Protein AF-A0A936MQ43-F1 (afdb_monomer)

Secondary structure (DSSP, 8-state):
--------------TT-STTTTTS-SEEEEEEEEEEEETTEEEEEEEEEEEETTTEEEEEEEEEES-TTTTPPEEEEEEEEE-HHHHHHHHTT---S-HHHHHHHHT-EEEEEEEEEE-SS---S----EEEEEEEEEEESSSSSSEEEEEEEEEEEE-HHHHTT-S---TTTTT-EEEEEEEEEEEE---TTTHHHHTT-

Sequence (201 aa):
MAIGLFAPTIAHATDDDGAYGRYDGDLDLRIGAGVAVMQEGPALAAFASAMLLSSAGVYVHYTDAFDEGRRTPRSISTGLVIEPLFLARTAFNLQIGSGRLDLAIDSFAIGLGAYWTIPRLPTNPLNEPGLEFSLGFGLPILASATGPVLGVRAALRASPAAMSGAERFGLVEQGAQLSFTLAWRQLAAAHLIDARDRAVR

Nearest PDB structures (foldseek):
  2lhf-assembly1_A  TM=4.475E-01  e=2.438E-01  Pseudomonas aeruginosa
  8u2f-assembly2_B  TM=4.892E-01  e=2.669E+00  Vibrio parahaemolyticus
  3wje-assembly1_A  TM=4.028E-01  e=2.528E+00  Arabidopsis thaliana
  8a9y-assembly1_I  TM=3.058E-01  e=3.142E+00  Bacteroides thetaiotaomicron VPI-5482

Foldseek 3Di:
DDDDDPDPDPDDDDPPCPLQCLVVAQKKKKWWWDWKQWPVGIWIKIKIWIAGSLFKGKIKIWIGRPDPPDQQFIKIKMWMKGQVQLVVCVVVVVDPPQLQVSLQNSQWMWTKTWMWTHGPDDDDDPGDTWIKTKIKTWGAPDSHQFFKIWMKMWMFTQDPCNVVVVDDDDRNVRTIMIDIIIMGIDHDHPCPVVPVVVVVD

Structure (mmCIF, N/CA/C/O backbone):
data_AF-A0A936MQ43-F1
#
_entry.id   AF-A0A936MQ43-F1
#
loop_
_atom_site.group_PDB
_atom_site.id
_atom_site.type_symbol
_atom_site.label_atom_id
_atom_site.label_alt_id
_atom_site.label_comp_id
_atom_site.label_asym_id
_atom_site.label_entity_id
_atom_site.label_seq_id
_atom_site.pdbx_PDB_ins_code
_atom_site.Cartn_x
_atom_site.Cartn_y
_atom_site.Cartn_z
_atom_site.occupancy
_atom_site.B_iso_or_equiv
_atom_site.auth_seq_id
_atom_site.auth_comp_id
_atom_site.auth_asym_id
_atom_site.auth_atom_id
_atom_site.pdbx_PDB_model_num
ATOM 1 N N . MET A 1 1 ? 47.008 -1.029 5.952 1.00 38.22 1 MET A N 1
ATOM 2 C CA . MET A 1 1 ? 46.126 0.097 5.586 1.00 38.22 1 MET A CA 1
ATOM 3 C C . MET A 1 1 ? 45.832 -0.042 4.098 1.00 38.22 1 MET A C 1
ATOM 5 O O . MET A 1 1 ? 46.686 0.296 3.294 1.00 38.22 1 MET A O 1
ATOM 9 N N . ALA A 1 2 ? 44.727 -0.700 3.738 1.00 36.88 2 ALA A N 1
ATOM 10 C CA . ALA A 1 2 ? 44.381 -1.000 2.347 1.00 36.88 2 ALA A CA 1
ATOM 11 C C . ALA A 1 2 ? 43.312 -0.007 1.878 1.00 36.88 2 ALA A C 1
ATOM 13 O O . ALA A 1 2 ? 42.237 0.068 2.469 1.00 36.88 2 ALA A O 1
ATOM 14 N N . ILE A 1 3 ? 43.643 0.784 0.861 1.00 43.94 3 ILE A N 1
ATOM 15 C CA . ILE A 1 3 ? 42.738 1.737 0.218 1.00 43.94 3 ILE A CA 1
ATOM 16 C C . ILE A 1 3 ? 41.921 0.939 -0.801 1.00 43.94 3 ILE A C 1
ATOM 18 O O . ILE A 1 3 ? 42.450 0.510 -1.824 1.00 43.94 3 ILE A O 1
ATOM 22 N N . GLY A 1 4 ? 40.653 0.679 -0.484 1.00 37.19 4 GLY A N 1
ATOM 23 C CA . GLY A 1 4 ? 39.709 0.065 -1.413 1.00 37.19 4 GLY A CA 1
ATOM 24 C C . GLY A 1 4 ? 39.320 1.068 -2.494 1.00 37.19 4 GLY A C 1
ATOM 25 O O . GLY A 1 4 ? 38.664 2.066 -2.206 1.00 37.19 4 GLY A O 1
ATOM 26 N N . LEU A 1 5 ? 39.747 0.809 -3.730 1.00 41.72 5 LEU A N 1
ATOM 27 C CA . LEU A 1 5 ? 39.285 1.522 -4.916 1.00 41.72 5 LEU A CA 1
ATOM 28 C C . LEU A 1 5 ? 37.811 1.148 -5.152 1.00 41.72 5 LEU A C 1
ATOM 30 O O . LEU A 1 5 ? 37.513 0.039 -5.591 1.00 41.72 5 LEU A O 1
ATOM 34 N N . PHE A 1 6 ? 36.885 2.059 -4.860 1.00 43.81 6 PHE A N 1
ATOM 35 C CA . PHE A 1 6 ? 35.515 1.953 -5.357 1.00 43.81 6 PHE A CA 1
ATOM 36 C C . PHE A 1 6 ? 35.526 2.370 -6.827 1.00 43.81 6 PHE A C 1
ATOM 38 O O . PHE A 1 6 ? 35.500 3.557 -7.141 1.00 43.81 6 PHE A O 1
ATOM 45 N N . ALA A 1 7 ? 35.632 1.397 -7.730 1.00 43.34 7 ALA A N 1
ATOM 46 C CA . ALA A 1 7 ? 35.369 1.630 -9.141 1.00 43.34 7 ALA A CA 1
ATOM 47 C C . ALA A 1 7 ? 33.848 1.797 -9.316 1.00 43.34 7 ALA A C 1
ATOM 49 O O . ALA A 1 7 ? 33.111 0.861 -9.000 1.00 43.34 7 ALA A O 1
ATOM 50 N N . PRO A 1 8 ? 33.348 2.957 -9.776 1.00 40.81 8 PRO A N 1
ATOM 51 C CA . PRO A 1 8 ? 31.955 3.070 -10.167 1.00 40.81 8 PRO A CA 1
ATOM 52 C C . PRO A 1 8 ? 31.763 2.236 -11.435 1.00 40.81 8 PRO A C 1
ATOM 54 O O . PRO A 1 8 ? 32.287 2.567 -12.499 1.00 40.81 8 PRO A O 1
ATOM 57 N N . THR A 1 9 ? 31.043 1.124 -11.325 1.00 43.81 9 THR A N 1
ATOM 58 C CA . THR A 1 9 ? 30.576 0.393 -12.500 1.00 43.81 9 THR A CA 1
ATOM 59 C C . THR A 1 9 ? 29.555 1.283 -13.195 1.00 43.81 9 THR A C 1
ATOM 61 O O . THR A 1 9 ? 28.455 1.485 -12.687 1.00 43.81 9 THR A O 1
ATOM 64 N N . ILE A 1 10 ? 29.926 1.864 -14.332 1.00 51.28 10 ILE A N 1
ATOM 65 C CA . ILE A 1 10 ? 28.967 2.551 -15.194 1.00 51.28 10 ILE A CA 1
ATOM 66 C C . ILE A 1 10 ? 28.077 1.453 -15.775 1.00 51.28 10 ILE A C 1
ATOM 68 O O . ILE A 1 10 ? 28.546 0.610 -16.542 1.00 51.28 10 ILE A O 1
ATOM 72 N N . ALA A 1 11 ? 26.817 1.415 -15.344 1.00 43.69 11 ALA A N 1
ATOM 73 C CA . ALA A 1 11 ? 25.826 0.503 -15.887 1.00 43.69 11 ALA A CA 1
ATOM 74 C C . ALA A 1 11 ? 25.666 0.785 -17.389 1.00 43.69 11 ALA A C 1
ATOM 76 O O . ALA A 1 11 ? 25.276 1.880 -17.790 1.00 43.69 11 ALA A O 1
ATOM 77 N N . HIS A 1 12 ? 26.003 -0.200 -18.220 1.00 38.19 12 HIS A N 1
ATOM 78 C CA . HIS A 1 12 ? 25.653 -0.184 -19.633 1.00 38.19 12 HIS A CA 1
ATOM 79 C C . HIS A 1 12 ? 24.174 -0.556 -19.740 1.00 38.19 12 HIS A C 1
ATOM 81 O O . HIS A 1 12 ? 23.818 -1.720 -19.560 1.00 38.19 12 HIS A O 1
ATOM 87 N N . ALA A 1 13 ? 23.318 0.427 -20.020 1.00 42.97 13 ALA A N 1
ATOM 88 C CA . ALA A 1 13 ? 21.984 0.143 -20.524 1.00 42.97 13 ALA A CA 1
ATOM 89 C C . ALA A 1 13 ? 22.151 -0.612 -21.851 1.00 42.97 13 ALA A C 1
ATOM 91 O O . ALA A 1 13 ? 22.813 -0.131 -22.771 1.00 42.97 13 ALA A O 1
ATOM 92 N N . THR A 1 14 ? 21.611 -1.825 -21.925 1.00 45.53 14 THR A N 1
ATOM 93 C CA . THR A 1 14 ? 21.238 -2.386 -23.227 1.00 45.53 14 THR A CA 1
ATOM 94 C C . THR A 1 14 ? 20.051 -1.556 -23.716 1.00 45.53 14 THR A C 1
ATOM 96 O O . THR A 1 14 ? 19.257 -1.123 -22.883 1.00 45.53 14 THR A O 1
ATOM 99 N N . ASP A 1 15 ? 19.964 -1.274 -25.018 1.00 44.94 15 ASP A N 1
ATOM 100 C CA . ASP A 1 15 ? 19.042 -0.304 -25.651 1.00 44.94 15 ASP A CA 1
ATOM 101 C C . ASP A 1 15 ? 17.517 -0.554 -25.426 1.00 44.94 15 ASP A C 1
ATOM 103 O O . ASP A 1 15 ? 16.694 0.037 -26.118 1.00 44.94 15 ASP A O 1
ATOM 107 N N . ASP A 1 16 ? 17.123 -1.391 -24.456 1.00 48.69 16 ASP A N 1
ATOM 108 C CA . ASP A 1 16 ? 15.752 -1.846 -24.163 1.00 48.69 16 ASP A CA 1
ATOM 109 C C . ASP A 1 16 ? 15.337 -1.731 -22.668 1.00 48.69 16 ASP A C 1
ATOM 111 O O . ASP A 1 16 ? 14.203 -2.040 -22.312 1.00 48.69 16 ASP A O 1
ATOM 115 N N . ASP A 1 17 ? 16.213 -1.301 -21.744 1.00 57.44 17 ASP A N 1
ATOM 116 C CA . ASP A 1 17 ? 15.909 -1.350 -20.298 1.00 57.44 17 ASP A CA 1
ATOM 117 C C . ASP A 1 17 ? 15.429 0.002 -19.735 1.00 57.44 17 ASP A C 1
ATOM 119 O O . ASP A 1 17 ? 16.204 0.807 -19.214 1.00 57.44 17 ASP A O 1
ATOM 123 N N . GLY A 1 18 ? 14.120 0.260 -19.802 1.00 61.22 18 GLY A N 1
ATOM 124 C CA . GLY A 1 18 ? 13.452 1.396 -19.148 1.00 61.22 18 GLY A CA 1
ATOM 125 C C . GLY A 1 18 ? 13.419 1.317 -17.606 1.00 61.22 18 GLY A C 1
ATOM 126 O O . GLY A 1 18 ? 12.395 1.595 -16.989 1.00 61.22 18 GLY A O 1
ATOM 127 N N . ALA A 1 19 ? 14.521 0.914 -16.972 1.00 69.50 19 ALA A N 1
ATOM 128 C CA . ALA A 1 19 ? 14.728 0.666 -15.539 1.00 69.50 19 ALA A CA 1
ATOM 129 C C . ALA A 1 19 ? 13.861 -0.458 -14.929 1.00 69.50 19 ALA A C 1
ATOM 131 O O . ALA A 1 19 ? 13.127 -0.251 -13.961 1.00 69.50 19 ALA A O 1
ATOM 132 N N . TYR A 1 20 ? 13.998 -1.675 -15.458 1.00 85.88 20 TYR A N 1
ATOM 133 C CA . TYR A 1 20 ? 13.278 -2.895 -15.068 1.00 85.88 20 TYR A CA 1
ATOM 134 C C . TYR A 1 20 ? 11.797 -2.904 -15.481 1.00 85.88 20 TYR A C 1
ATOM 136 O O . TYR A 1 20 ? 10.960 -3.510 -14.807 1.00 85.88 20 TYR A O 1
ATOM 144 N N . GLY A 1 21 ? 11.468 -2.223 -16.584 1.00 84.88 21 GLY A N 1
ATOM 145 C CA . GLY A 1 21 ? 10.111 -2.111 -17.137 1.00 84.88 21 GLY A CA 1
ATOM 146 C C . GLY A 1 21 ? 9.229 -1.063 -16.453 1.00 84.88 21 GLY A C 1
ATOM 147 O O . GLY A 1 21 ? 8.022 -1.044 -16.663 1.00 84.88 21 GLY A O 1
ATOM 148 N N . ARG A 1 22 ? 9.787 -0.180 -15.606 1.00 84.19 22 ARG A N 1
ATOM 149 C CA . ARG A 1 22 ? 9.002 0.847 -14.885 1.00 84.19 22 ARG A CA 1
ATOM 150 C C . ARG A 1 22 ? 8.406 1.925 -15.787 1.00 84.19 22 ARG A C 1
ATOM 152 O O . ARG A 1 22 ? 7.444 2.566 -15.371 1.00 84.19 22 ARG A O 1
ATOM 159 N N . TYR A 1 23 ? 8.966 2.125 -16.976 1.00 85.69 23 TYR A N 1
ATOM 160 C CA . TYR A 1 23 ? 8.474 3.100 -17.953 1.00 85.69 23 TYR A CA 1
ATOM 161 C C . TYR A 1 23 ? 7.544 2.496 -19.010 1.00 85.69 23 TYR A C 1
ATOM 163 O O . TYR A 1 23 ? 7.115 3.211 -19.911 1.00 85.69 23 TYR A O 1
ATOM 171 N N . ASP A 1 24 ? 7.170 1.220 -18.873 1.00 87.44 24 ASP A N 1
ATOM 172 C CA . ASP A 1 24 ? 6.242 0.547 -19.793 1.00 87.44 24 ASP A CA 1
ATOM 173 C C . ASP A 1 24 ? 4.799 1.076 -19.662 1.00 87.44 24 ASP A C 1
ATOM 175 O O . ASP A 1 24 ? 3.935 0.796 -20.494 1.00 87.44 24 ASP A O 1
ATOM 179 N N . GLY A 1 25 ? 4.518 1.846 -18.607 1.00 88.12 25 GLY A N 1
ATOM 180 C CA . GLY A 1 25 ? 3.233 2.484 -18.370 1.00 88.12 25 GLY A CA 1
ATOM 181 C C . GLY A 1 25 ? 3.346 3.675 -17.426 1.00 88.12 25 GLY A C 1
ATOM 182 O O . GLY A 1 25 ? 4.288 3.798 -16.643 1.00 88.12 25 GLY A O 1
ATOM 183 N N . ASP A 1 26 ? 2.355 4.556 -17.488 1.00 91.38 26 ASP A N 1
ATOM 184 C CA . ASP A 1 26 ? 2.245 5.731 -16.627 1.00 91.38 26 ASP A CA 1
ATOM 185 C C . ASP A 1 26 ? 1.373 5.484 -15.390 1.00 91.38 26 ASP A C 1
ATOM 187 O O . ASP A 1 26 ? 1.401 6.289 -14.459 1.00 91.38 26 ASP A O 1
ATOM 191 N N . LEU A 1 27 ? 0.647 4.365 -15.334 1.00 94.75 27 LEU A N 1
ATOM 192 C CA . LEU A 1 27 ? -0.173 3.967 -14.195 1.00 94.75 27 LEU A CA 1
ATOM 193 C C . LEU A 1 27 ? 0.316 2.644 -13.590 1.00 94.75 27 LEU A C 1
ATOM 195 O O . LEU A 1 27 ? 0.282 1.600 -14.235 1.00 94.75 27 LEU A O 1
ATOM 199 N N . ASP A 1 28 ? 0.722 2.684 -12.324 1.00 95.56 28 ASP A N 1
ATOM 200 C CA . ASP A 1 28 ? 1.097 1.528 -11.504 1.00 95.56 28 ASP A CA 1
ATOM 201 C C . ASP A 1 28 ? -0.082 1.118 -10.624 1.00 95.56 28 ASP A C 1
ATOM 203 O O . ASP A 1 28 ? -0.488 1.844 -9.713 1.00 95.56 28 ASP A O 1
ATOM 207 N N . LEU A 1 29 ? -0.650 -0.045 -10.925 1.00 97.81 29 LEU A N 1
ATOM 208 C CA . LEU A 1 29 ? -1.761 -0.641 -10.203 1.00 97.81 29 LEU A CA 1
ATOM 209 C C . LEU A 1 29 ? -1.260 -1.788 -9.341 1.00 97.81 29 LEU A C 1
ATOM 211 O O . LEU A 1 29 ? -0.577 -2.694 -9.820 1.00 97.81 29 LEU A O 1
ATOM 215 N N . ARG A 1 30 ? -1.663 -1.796 -8.073 1.00 97.88 30 ARG A N 1
ATOM 216 C CA . ARG A 1 30 ? -1.361 -2.890 -7.151 1.00 97.88 30 ARG A CA 1
ATOM 217 C C . ARG A 1 30 ? -2.627 -3.359 -6.485 1.00 97.88 30 ARG A C 1
ATOM 219 O O . ARG A 1 30 ? -3.439 -2.543 -6.060 1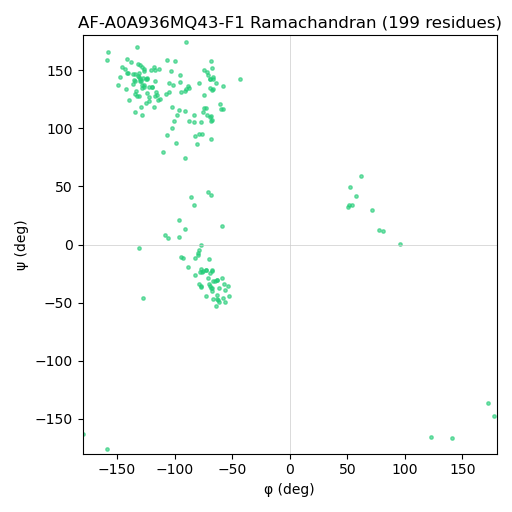.00 97.88 30 ARG A O 1
ATOM 226 N N . ILE A 1 31 ? -2.770 -4.670 -6.370 1.00 98.44 31 ILE A N 1
ATOM 227 C CA . ILE A 1 31 ? -3.856 -5.302 -5.629 1.00 98.44 31 ILE A CA 1
ATOM 228 C C . ILE A 1 31 ? -3.320 -6.533 -4.918 1.00 98.44 31 ILE A C 1
ATOM 230 O O . ILE A 1 31 ? -2.589 -7.326 -5.508 1.00 98.44 31 ILE A O 1
ATOM 234 N N . GLY A 1 32 ? -3.652 -6.694 -3.645 1.00 97.94 32 GLY A N 1
ATOM 235 C CA . GLY A 1 32 ? -3.137 -7.788 -2.841 1.00 97.94 32 GLY A CA 1
ATOM 236 C C . GLY A 1 32 ? -3.996 -8.111 -1.638 1.00 97.94 32 GLY A C 1
ATOM 237 O O . GLY A 1 32 ? -4.864 -7.339 -1.230 1.00 97.94 32 GLY A O 1
ATOM 238 N N . ALA A 1 33 ? -3.723 -9.274 -1.065 1.00 98.50 33 ALA A N 1
ATOM 239 C CA . ALA A 1 33 ? -4.367 -9.753 0.144 1.00 98.50 33 ALA A CA 1
ATOM 240 C C . ALA A 1 33 ? -3.355 -10.465 1.044 1.00 98.50 33 ALA A C 1
ATOM 242 O O . ALA A 1 33 ? -2.286 -10.889 0.600 1.00 98.50 33 ALA A O 1
ATOM 243 N N . GLY A 1 34 ? -3.684 -10.584 2.323 1.00 97.31 34 GLY A N 1
ATOM 244 C CA . GLY A 1 34 ? -2.853 -11.267 3.298 1.00 97.31 34 GLY A CA 1
ATOM 245 C C . GLY A 1 34 ? -3.369 -11.088 4.715 1.00 97.31 34 GLY A C 1
ATOM 246 O O . GLY A 1 34 ? -4.568 -11.201 4.969 1.00 97.31 34 GLY A O 1
ATOM 247 N N . VAL A 1 35 ? -2.451 -10.830 5.640 1.00 96.81 35 VAL A N 1
ATOM 248 C CA . VAL A 1 35 ? -2.733 -10.778 7.075 1.00 96.81 35 VAL A CA 1
ATOM 249 C C . VAL A 1 35 ? -2.222 -9.486 7.689 1.00 96.81 35 VAL A C 1
ATOM 251 O O . VAL A 1 35 ? -1.247 -8.899 7.225 1.00 96.81 35 VAL A O 1
ATOM 254 N N . ALA A 1 36 ? -2.864 -9.063 8.766 1.00 94.94 36 ALA A N 1
ATOM 255 C CA . ALA A 1 36 ? -2.410 -7.985 9.616 1.00 94.94 36 ALA A CA 1
ATOM 256 C C . ALA A 1 36 ? -2.350 -8.436 11.075 1.00 94.94 36 ALA A C 1
ATOM 258 O O . ALA A 1 36 ? -3.103 -9.303 11.512 1.00 94.94 36 ALA A O 1
ATOM 259 N N . VAL A 1 37 ? -1.446 -7.822 11.824 1.00 91.88 37 VAL A N 1
ATOM 260 C CA . VAL A 1 37 ? -1.329 -7.925 13.272 1.00 91.88 37 VAL A CA 1
ATOM 261 C C . VAL A 1 37 ? -1.643 -6.550 13.836 1.00 91.88 37 VAL A C 1
ATOM 263 O O . VAL A 1 37 ? -1.045 -5.551 13.431 1.00 91.88 37 VAL A O 1
ATOM 266 N N . MET A 1 38 ? -2.618 -6.512 14.734 1.00 87.50 38 MET A N 1
ATOM 267 C CA . MET A 1 38 ? -3.114 -5.309 15.395 1.00 87.50 38 MET A CA 1
ATOM 268 C C . MET A 1 38 ? -3.207 -5.581 16.899 1.00 87.50 38 MET A C 1
ATOM 270 O O . MET A 1 38 ? -3.075 -6.731 17.332 1.00 87.50 38 MET A O 1
ATOM 274 N N . GLN A 1 39 ? -3.448 -4.547 17.707 1.00 81.56 39 GLN A N 1
ATOM 275 C CA . GLN A 1 39 ? -3.607 -4.705 19.157 1.00 81.56 39 GLN A CA 1
ATOM 276 C C . GLN A 1 39 ? -4.733 -5.693 19.509 1.00 81.56 39 GLN A C 1
ATOM 278 O O . GLN A 1 39 ? -4.636 -6.448 20.475 1.00 81.56 39 GLN A O 1
ATOM 283 N N . GLU A 1 40 ? -5.786 -5.726 18.698 1.00 79.81 40 GLU A N 1
ATOM 284 C CA . GLU A 1 40 ? -6.962 -6.569 18.883 1.00 79.81 40 GLU A CA 1
ATOM 285 C C . GLU A 1 40 ? -6.748 -8.023 18.430 1.00 79.81 40 GLU A C 1
ATOM 287 O O . GLU A 1 40 ? -7.596 -8.885 18.682 1.00 79.81 40 GLU A O 1
ATOM 292 N N . GLY A 1 41 ? -5.607 -8.309 17.793 1.00 85.81 41 GLY A N 1
ATOM 293 C CA . GLY A 1 41 ? -5.206 -9.634 17.337 1.00 85.81 41 GLY A CA 1
ATOM 294 C C . GLY A 1 41 ? -4.928 -9.712 15.831 1.00 85.81 41 GLY A C 1
ATOM 295 O O . GLY A 1 41 ? -4.748 -8.690 15.161 1.00 85.81 41 GLY A O 1
ATOM 296 N N . PRO A 1 42 ? -4.845 -10.938 15.286 1.00 90.50 42 PRO A N 1
ATOM 297 C CA . PRO A 1 42 ? -4.663 -11.143 13.859 1.00 90.50 42 PRO A CA 1
ATOM 298 C C . PRO A 1 42 ? -5.930 -10.770 13.079 1.00 90.50 42 PRO A C 1
ATOM 300 O O . PRO A 1 42 ? -7.062 -11.007 13.514 1.00 90.50 42 PRO A O 1
ATOM 303 N N . ALA A 1 43 ? -5.724 -10.246 11.879 1.00 91.88 43 ALA A N 1
ATOM 304 C CA . ALA A 1 43 ? -6.767 -9.866 10.943 1.00 91.88 43 ALA A CA 1
ATOM 305 C C . ALA A 1 43 ? -6.400 -10.297 9.521 1.00 91.88 43 ALA A C 1
ATOM 307 O O . ALA A 1 43 ? -5.227 -10.461 9.185 1.00 91.88 43 ALA A O 1
ATOM 308 N N . LEU A 1 44 ? -7.406 -10.454 8.670 1.00 94.62 44 LEU A N 1
ATOM 309 C CA . LEU A 1 44 ? -7.230 -10.442 7.225 1.00 94.62 44 LEU A CA 1
ATOM 310 C C . LEU A 1 44 ? -6.922 -9.020 6.767 1.00 94.62 44 LEU A C 1
ATOM 312 O O . LEU A 1 44 ? -7.420 -8.057 7.351 1.00 94.62 44 LEU A O 1
ATOM 316 N N . ALA A 1 45 ? -6.133 -8.901 5.706 1.00 96.56 45 ALA A N 1
ATOM 317 C CA . ALA A 1 45 ? -5.807 -7.635 5.071 1.00 96.56 45 ALA A CA 1
ATOM 318 C C . ALA A 1 45 ? -6.026 -7.717 3.559 1.00 96.56 45 ALA A C 1
ATOM 320 O O . ALA A 1 45 ? -5.690 -8.718 2.928 1.00 96.56 45 ALA A O 1
ATOM 321 N N . ALA A 1 46 ? -6.551 -6.644 2.981 1.00 97.88 46 ALA A N 1
ATOM 322 C CA . ALA A 1 46 ? -6.592 -6.410 1.548 1.00 97.88 46 ALA A CA 1
ATOM 323 C C . ALA A 1 46 ? -6.040 -5.014 1.257 1.00 97.88 46 ALA A C 1
ATOM 325 O O . ALA A 1 46 ? -6.288 -4.064 2.000 1.00 97.88 46 ALA A O 1
ATOM 326 N N . PHE A 1 47 ? -5.279 -4.894 0.179 1.00 97.81 47 PHE A N 1
ATOM 327 C CA . PHE A 1 47 ? -4.611 -3.664 -0.216 1.00 97.81 47 PHE A CA 1
ATOM 328 C C . PHE A 1 47 ? -4.815 -3.415 -1.703 1.00 97.81 47 PHE A C 1
ATOM 330 O O . PHE A 1 47 ? -4.725 -4.340 -2.510 1.00 97.81 47 PHE A O 1
ATOM 337 N N . ALA A 1 48 ? -5.031 -2.156 -2.060 1.00 98.50 48 ALA A N 1
ATOM 338 C CA . ALA A 1 48 ? -4.950 -1.703 -3.433 1.00 98.50 48 ALA A CA 1
ATOM 339 C C . ALA A 1 48 ? -4.295 -0.323 -3.510 1.00 98.50 48 ALA A C 1
ATOM 341 O O . ALA A 1 48 ? -4.474 0.507 -2.618 1.00 98.50 48 ALA A O 1
ATOM 342 N N . SER A 1 49 ? -3.573 -0.053 -4.592 1.00 98.25 49 SER A N 1
ATOM 343 C CA . SER A 1 49 ? -3.068 1.285 -4.895 1.00 98.25 49 SER A CA 1
ATOM 344 C C . SER A 1 49 ? -3.052 1.560 -6.387 1.00 98.25 49 SER A C 1
ATOM 346 O O . SER A 1 49 ? -2.885 0.650 -7.197 1.00 98.25 49 SER A O 1
ATOM 348 N N . ALA A 1 50 ? -3.173 2.837 -6.725 1.00 98.19 50 ALA A N 1
ATOM 349 C CA . ALA A 1 50 ? -2.982 3.351 -8.070 1.00 98.19 50 ALA A CA 1
ATOM 350 C C . ALA A 1 50 ? -2.010 4.526 -7.989 1.00 98.19 50 ALA A C 1
ATOM 352 O O . ALA A 1 50 ? -2.301 5.509 -7.307 1.00 98.19 50 ALA A O 1
ATOM 353 N N . MET A 1 51 ? -0.854 4.413 -8.641 1.00 95.62 51 MET A N 1
ATOM 354 C CA . MET A 1 51 ? 0.226 5.394 -8.579 1.00 95.62 51 MET A CA 1
ATOM 355 C C . MET A 1 51 ? 0.605 5.877 -9.973 1.00 95.62 51 MET A C 1
ATOM 357 O O . MET A 1 51 ? 0.875 5.084 -10.869 1.00 95.62 51 MET A O 1
ATOM 361 N N . LEU A 1 52 ? 0.673 7.192 -10.143 1.00 94.12 52 LEU A N 1
ATOM 362 C CA . LEU A 1 52 ? 1.163 7.820 -11.357 1.00 94.12 52 LEU A CA 1
ATOM 363 C C . LEU A 1 52 ? 2.689 7.687 -11.415 1.00 94.12 52 LEU A C 1
ATOM 365 O O . LEU A 1 52 ? 3.389 8.017 -10.450 1.00 94.12 52 LEU A O 1
ATOM 369 N N . LEU A 1 53 ? 3.195 7.188 -12.542 1.00 90.25 53 LEU A N 1
ATOM 370 C CA . LEU A 1 53 ? 4.613 6.940 -12.810 1.00 90.25 53 LEU A CA 1
ATOM 371 C C . LEU A 1 53 ? 5.302 6.142 -11.697 1.00 90.25 53 LEU A C 1
ATOM 373 O O . LEU A 1 53 ? 6.467 6.370 -11.398 1.00 90.25 53 LEU A O 1
ATOM 377 N N . SER A 1 54 ? 4.576 5.240 -11.027 1.00 90.50 54 SER A N 1
ATOM 378 C CA . SER A 1 54 ? 5.085 4.510 -9.858 1.00 90.50 54 SER A CA 1
ATOM 379 C C . SER A 1 54 ? 5.691 5.421 -8.770 1.00 90.50 54 SER A C 1
ATOM 381 O O . SER A 1 54 ? 6.691 5.058 -8.157 1.00 90.50 54 SER A O 1
ATOM 383 N N . SER A 1 55 ? 5.151 6.630 -8.575 1.00 93.00 55 SER A N 1
ATOM 384 C CA . SER A 1 55 ? 5.754 7.644 -7.696 1.00 93.00 55 SER A CA 1
ATOM 385 C C . SER A 1 55 ? 4.796 8.214 -6.660 1.00 93.00 55 SER A C 1
ATOM 387 O O . SER A 1 55 ? 5.150 8.307 -5.491 1.00 93.00 55 SER A O 1
ATOM 389 N N . ALA A 1 56 ? 3.578 8.576 -7.053 1.00 95.94 56 ALA A N 1
ATOM 390 C CA . ALA A 1 56 ? 2.591 9.173 -6.167 1.00 95.94 56 ALA A CA 1
ATOM 391 C C . ALA A 1 56 ? 1.190 8.756 -6.593 1.00 95.94 56 ALA A C 1
ATOM 393 O O . ALA A 1 56 ? 0.906 8.638 -7.783 1.00 95.94 56 ALA A O 1
ATOM 394 N N . GLY A 1 57 ? 0.294 8.554 -5.637 1.00 97.12 57 GLY A N 1
ATOM 395 C CA . GLY A 1 57 ? -1.081 8.218 -5.954 1.00 97.12 57 GLY A CA 1
ATOM 396 C C . GLY A 1 57 ? -1.931 7.960 -4.733 1.00 97.12 57 GLY A C 1
ATOM 397 O O . GLY A 1 57 ? -1.731 8.570 -3.684 1.00 97.12 57 GLY A O 1
ATOM 398 N N . VAL A 1 58 ? -2.894 7.062 -4.891 1.00 98.38 58 VAL A N 1
ATOM 399 C CA . VAL A 1 58 ? -3.884 6.740 -3.866 1.00 98.38 58 VAL A CA 1
ATOM 400 C C . VAL A 1 58 ? -3.776 5.288 -3.439 1.00 98.38 58 VAL A C 1
ATOM 402 O O . VAL A 1 58 ? -3.370 4.424 -4.220 1.00 98.38 58 VAL A O 1
ATOM 405 N N . TYR A 1 59 ? -4.171 5.014 -2.202 1.00 98.44 59 TYR A N 1
ATOM 406 C CA . TYR A 1 59 ? -4.276 3.657 -1.686 1.00 98.44 59 TYR A CA 1
ATOM 407 C C . TYR A 1 59 ? -5.609 3.429 -0.985 1.00 98.44 59 TYR A C 1
ATOM 409 O O . TYR A 1 59 ? -6.214 4.361 -0.458 1.00 98.44 59 TYR A O 1
ATOM 417 N N . VAL A 1 60 ? -6.006 2.162 -0.938 1.00 98.25 60 VAL A N 1
ATOM 418 C CA . VAL A 1 60 ? -7.077 1.637 -0.098 1.00 98.25 60 VAL A CA 1
ATOM 419 C C . VAL A 1 60 ? -6.526 0.439 0.666 1.00 98.25 60 VAL A C 1
ATOM 421 O O . VAL A 1 60 ? -5.847 -0.419 0.101 1.00 98.25 60 VAL A O 1
ATOM 424 N N . HIS A 1 61 ? -6.814 0.372 1.958 1.00 97.62 61 HIS A N 1
ATOM 425 C CA . HIS A 1 61 ? -6.431 -0.739 2.816 1.00 97.62 61 HIS A CA 1
ATOM 426 C C . HIS A 1 61 ? -7.631 -1.174 3.648 1.00 97.62 61 HIS A C 1
ATOM 428 O O . HIS A 1 61 ? -8.261 -0.352 4.302 1.00 97.62 61 HIS A O 1
ATOM 434 N N . TYR A 1 62 ? -7.956 -2.457 3.630 1.00 96.06 62 TYR A N 1
ATOM 435 C CA . TYR A 1 62 ? -9.075 -3.025 4.371 1.00 96.06 62 TYR A CA 1
ATOM 436 C C . TYR A 1 62 ? -8.569 -4.108 5.310 1.00 96.06 62 TYR A C 1
ATOM 438 O O . TYR A 1 62 ? -7.786 -4.956 4.884 1.00 96.06 62 TYR A O 1
ATOM 446 N N . THR A 1 63 ? -9.046 -4.118 6.555 1.00 94.12 63 THR A N 1
ATOM 447 C CA . THR A 1 63 ? -8.774 -5.208 7.494 1.00 94.12 63 THR A CA 1
ATOM 448 C C . THR A 1 63 ? -10.011 -5.736 8.190 1.00 94.12 63 THR A C 1
ATOM 450 O O . THR A 1 63 ? -10.908 -4.979 8.566 1.00 94.12 63 THR A O 1
ATOM 453 N N . ASP A 1 64 ? -10.019 -7.049 8.412 1.00 91.75 64 ASP A N 1
ATOM 454 C CA . ASP A 1 64 ? -11.097 -7.758 9.096 1.00 91.75 64 ASP A CA 1
ATOM 455 C C . ASP A 1 64 ? -10.530 -8.733 10.130 1.00 91.75 64 ASP A C 1
ATOM 457 O O . ASP A 1 64 ? -9.834 -9.685 9.780 1.00 91.75 64 ASP A O 1
ATOM 461 N N . ALA A 1 65 ? -10.790 -8.483 11.411 1.00 85.88 65 ALA A N 1
ATOM 462 C CA . ALA A 1 65 ? -10.301 -9.327 12.496 1.00 85.88 65 ALA A CA 1
ATOM 463 C C . ALA A 1 65 ? -10.947 -10.725 12.469 1.00 85.88 65 ALA A C 1
ATOM 465 O O . ALA A 1 65 ? -12.140 -10.867 12.203 1.00 85.88 65 ALA A O 1
ATOM 466 N N . PHE A 1 66 ? -10.176 -11.769 12.784 1.00 77.69 66 PHE A N 1
ATOM 467 C CA . PHE A 1 66 ? -10.680 -13.152 12.766 1.00 77.69 66 PHE A CA 1
ATOM 468 C C . PHE A 1 66 ? -11.629 -13.490 13.926 1.00 77.69 66 PHE A C 1
ATOM 470 O O . PHE A 1 66 ? -12.394 -14.445 13.836 1.00 77.69 66 PHE A O 1
ATOM 477 N N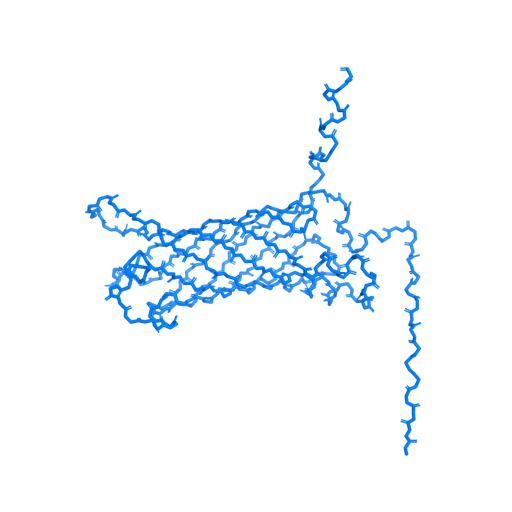 . ASP A 1 67 ? -11.566 -12.742 15.026 1.00 70.94 67 ASP A N 1
ATOM 478 C CA . ASP A 1 67 ? -12.278 -13.075 16.258 1.00 70.94 67 ASP A CA 1
ATOM 479 C C . ASP A 1 67 ? -13.736 -12.582 16.212 1.00 70.94 67 ASP A C 1
ATOM 481 O O . ASP A 1 67 ? -13.997 -11.381 16.215 1.00 70.94 67 ASP A O 1
ATOM 485 N N . GLU A 1 68 ? -14.691 -13.515 16.154 1.00 59.78 68 GLU A N 1
ATOM 486 C CA . GLU A 1 68 ? -16.131 -13.229 16.244 1.00 59.78 68 GLU A CA 1
ATOM 487 C C . GLU A 1 68 ? -16.593 -12.923 17.680 1.00 59.78 68 GLU A C 1
ATOM 489 O O . GLU A 1 68 ? -17.620 -12.268 17.870 1.00 59.78 68 GLU A O 1
ATOM 494 N N . GLY A 1 69 ? -15.851 -13.391 18.692 1.00 56.81 69 GLY A N 1
ATOM 495 C CA . GLY A 1 69 ? -16.189 -13.236 20.108 1.00 56.81 69 GLY A CA 1
ATOM 496 C C . GLY A 1 69 ? -15.776 -11.882 20.681 1.00 56.81 69 GLY A C 1
ATOM 497 O O . GLY A 1 69 ? -16.409 -11.371 21.610 1.00 56.81 69 GLY A O 1
ATOM 498 N N . ARG A 1 70 ? -14.749 -11.255 20.103 1.00 54.38 70 ARG A N 1
ATOM 499 C CA . ARG A 1 70 ? -14.426 -9.848 20.346 1.00 54.38 70 ARG A CA 1
ATOM 500 C C . ARG A 1 70 ? -15.205 -8.993 19.355 1.00 54.38 70 ARG A C 1
ATOM 502 O O . ARG A 1 70 ? -15.267 -9.285 18.168 1.00 54.38 70 ARG A O 1
ATOM 509 N N . ARG A 1 71 ? -15.794 -7.890 19.825 1.00 58.97 71 ARG A N 1
ATOM 510 C CA . ARG A 1 71 ? -16.425 -6.865 18.968 1.00 58.97 71 ARG A CA 1
ATOM 511 C C . ARG A 1 71 ? -15.366 -6.074 18.190 1.00 58.97 71 ARG A C 1
ATOM 513 O O . ARG A 1 71 ? -15.411 -4.849 18.170 1.00 58.97 71 ARG A O 1
ATOM 520 N N . THR A 1 72 ? -14.383 -6.754 17.612 1.00 61.03 72 THR A N 1
ATOM 521 C CA . THR A 1 72 ? -13.279 -6.118 16.918 1.00 61.03 72 THR A CA 1
ATOM 522 C C . THR A 1 72 ? -13.800 -5.606 15.578 1.00 61.03 72 THR A C 1
ATOM 524 O O . THR A 1 72 ? -14.311 -6.387 14.766 1.00 61.03 72 THR A O 1
ATOM 527 N N . PRO A 1 73 ? -13.760 -4.290 15.355 1.00 70.56 73 PRO A N 1
ATOM 528 C CA . PRO A 1 73 ? -14.360 -3.698 14.179 1.00 70.56 73 PRO A CA 1
ATOM 529 C C . PRO A 1 73 ? -13.516 -3.963 12.930 1.00 70.56 73 PRO A C 1
ATOM 531 O O . PRO A 1 73 ? -12.292 -4.079 12.979 1.00 70.56 73 PRO A O 1
ATOM 534 N N . ARG A 1 74 ? -14.196 -4.031 11.787 1.00 87.50 74 ARG A N 1
ATOM 535 C CA . ARG A 1 74 ? -13.544 -3.968 10.476 1.00 87.50 74 ARG A CA 1
ATOM 536 C C . ARG A 1 74 ? -12.973 -2.571 10.300 1.00 87.50 74 ARG A C 1
ATOM 538 O O . ARG A 1 74 ? -13.532 -1.616 10.832 1.00 87.50 74 ARG A O 1
ATOM 545 N N . SER A 1 75 ? -11.908 -2.419 9.527 1.00 90.25 75 SER A N 1
ATOM 546 C CA . SER A 1 75 ? -11.414 -1.085 9.199 1.00 90.25 75 SER A CA 1
ATOM 547 C C . SER A 1 75 ? -11.161 -0.930 7.716 1.00 90.25 75 SER A C 1
ATOM 549 O O . SER A 1 75 ? -10.742 -1.873 7.049 1.00 90.25 75 SER A O 1
ATOM 551 N N . ILE A 1 76 ? -11.425 0.268 7.213 1.00 94.12 76 ILE A N 1
ATOM 552 C CA . ILE A 1 76 ? -11.026 0.682 5.877 1.00 94.12 76 ILE A CA 1
ATOM 553 C C . ILE A 1 76 ? -10.248 1.982 5.994 1.00 94.12 76 ILE A C 1
ATOM 555 O O . ILE A 1 76 ? -10.652 2.882 6.724 1.00 94.12 76 ILE A O 1
ATOM 559 N N . SER A 1 77 ? -9.146 2.071 5.272 1.00 95.56 77 SER A N 1
ATOM 560 C CA . SER A 1 77 ? -8.325 3.264 5.165 1.00 95.56 77 SER A CA 1
ATOM 561 C C . SER A 1 77 ? -8.188 3.644 3.704 1.00 95.56 77 SER A C 1
ATOM 563 O O . SER A 1 77 ? -8.054 2.773 2.844 1.00 95.56 77 SER A O 1
ATOM 565 N N . THR A 1 78 ? -8.202 4.940 3.424 1.00 97.50 78 THR A N 1
ATOM 566 C CA . THR A 1 78 ? -7.881 5.474 2.101 1.00 97.50 78 THR A CA 1
ATOM 567 C C . THR A 1 78 ? -7.085 6.756 2.238 1.00 97.50 78 THR A C 1
ATOM 569 O O . THR A 1 78 ? -7.282 7.534 3.173 1.00 97.50 78 THR A O 1
ATOM 572 N N . GLY A 1 79 ? -6.185 7.004 1.297 1.00 97.81 79 GLY A N 1
ATOM 573 C CA . GLY A 1 79 ? -5.352 8.193 1.351 1.00 97.81 79 GLY A CA 1
ATOM 574 C C . GLY A 1 79 ? -4.393 8.316 0.189 1.00 97.81 79 GLY A C 1
ATOM 575 O O . GLY A 1 79 ? -4.546 7.661 -0.841 1.00 97.81 79 GLY A O 1
ATOM 576 N N . LEU A 1 80 ? -3.396 9.168 0.392 1.00 98.38 80 LEU A N 1
ATOM 577 C CA . LEU A 1 80 ? -2.305 9.402 -0.535 1.00 98.38 80 LEU A CA 1
ATOM 578 C C . LEU A 1 80 ? -1.107 8.535 -0.165 1.00 98.38 80 LEU A C 1
ATOM 580 O O . LEU A 1 80 ? -0.841 8.298 1.014 1.00 98.38 80 LEU A O 1
ATOM 584 N N . VAL A 1 81 ? -0.372 8.093 -1.176 1.00 97.88 81 VAL A N 1
ATOM 585 C CA . VAL A 1 81 ? 0.879 7.352 -1.029 1.00 97.88 81 VAL A CA 1
ATOM 586 C C . VAL A 1 81 ? 1.921 7.900 -1.991 1.00 97.88 81 VAL A C 1
ATOM 588 O O . VAL A 1 81 ? 1.594 8.252 -3.124 1.00 97.88 81 VAL A O 1
ATOM 591 N N . ILE A 1 82 ? 3.169 7.970 -1.539 1.00 97.50 82 ILE A N 1
ATOM 592 C CA . ILE A 1 82 ? 4.321 8.341 -2.360 1.00 97.50 82 ILE A CA 1
ATOM 593 C C . ILE A 1 82 ? 5.466 7.342 -2.182 1.00 97.50 82 ILE A C 1
ATOM 595 O O . ILE A 1 82 ? 5.660 6.817 -1.090 1.00 97.50 82 ILE A O 1
ATOM 599 N N . GLU A 1 83 ? 6.247 7.131 -3.239 1.00 96.38 83 GLU A N 1
ATOM 600 C CA . GLU A 1 83 ? 7.485 6.345 -3.279 1.00 96.38 83 GLU A CA 1
ATOM 601 C C . GLU A 1 83 ? 8.689 7.281 -3.471 1.00 96.38 83 GLU A C 1
ATOM 603 O O . GLU A 1 83 ? 9.187 7.465 -4.587 1.00 96.38 83 GLU A O 1
ATOM 608 N N . PRO A 1 84 ? 9.163 7.944 -2.399 1.00 93.50 84 PRO A N 1
ATOM 609 C CA . PRO A 1 84 ? 10.180 8.984 -2.523 1.00 93.50 84 PRO A CA 1
ATOM 610 C C . PRO A 1 84 ? 11.536 8.438 -2.979 1.00 93.50 84 PRO A C 1
ATOM 612 O O . PRO A 1 84 ? 12.277 9.146 -3.663 1.00 93.50 84 PRO A O 1
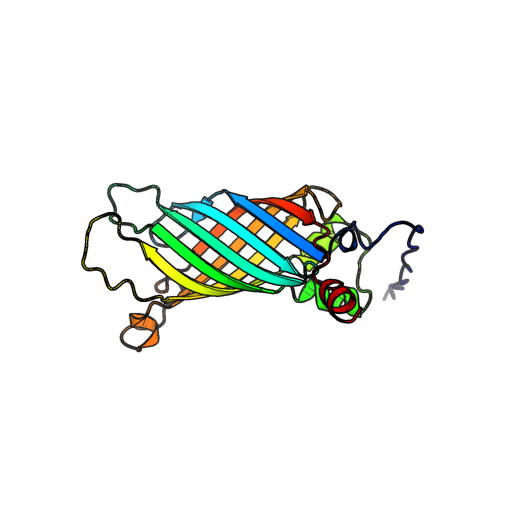ATOM 615 N N . LEU A 1 85 ? 11.875 7.192 -2.622 1.00 92.94 85 LEU A N 1
ATOM 616 C CA . LEU A 1 85 ? 13.166 6.610 -2.990 1.00 92.94 85 LEU A CA 1
ATOM 617 C C . LEU A 1 85 ? 13.263 6.356 -4.490 1.00 92.94 85 LEU A C 1
ATOM 619 O O . LEU A 1 85 ? 14.310 6.645 -5.062 1.00 92.94 85 LEU A O 1
ATOM 623 N N . PHE A 1 86 ? 12.174 5.930 -5.132 1.00 90.31 86 PHE A N 1
ATOM 624 C CA . PHE A 1 86 ? 12.121 5.829 -6.586 1.00 90.31 86 PHE A CA 1
ATOM 625 C C . PHE A 1 86 ? 12.441 7.166 -7.266 1.00 90.31 86 PHE A C 1
ATOM 627 O O . PHE A 1 86 ? 13.294 7.223 -8.152 1.00 90.31 86 PHE A O 1
ATOM 634 N N . LEU A 1 87 ? 11.782 8.246 -6.830 1.00 85.12 87 LEU A N 1
ATOM 635 C CA . LEU A 1 87 ? 11.962 9.580 -7.407 1.00 85.12 87 LEU A CA 1
ATOM 636 C C . LEU A 1 87 ? 13.403 10.067 -7.256 1.00 85.12 87 LEU A C 1
ATOM 638 O O . LEU A 1 87 ? 14.024 10.489 -8.230 1.00 85.12 87 LEU A O 1
ATOM 642 N N . ALA A 1 88 ? 13.948 9.974 -6.042 1.00 89.25 88 ALA A N 1
ATOM 643 C CA . ALA A 1 88 ? 15.312 10.402 -5.766 1.00 89.25 88 ALA A CA 1
ATOM 644 C C . ALA A 1 88 ? 16.333 9.564 -6.552 1.00 89.25 88 ALA A C 1
ATOM 646 O O . ALA A 1 88 ? 17.225 10.111 -7.197 1.00 89.25 88 ALA A O 1
ATOM 647 N N . ARG A 1 89 ? 16.198 8.235 -6.541 1.00 91.12 89 ARG A N 1
ATOM 648 C CA . ARG A 1 89 ? 17.164 7.338 -7.189 1.00 91.12 89 ARG A CA 1
ATOM 649 C C . ARG A 1 89 ? 17.120 7.440 -8.706 1.00 91.12 89 ARG A C 1
ATOM 651 O O . ARG A 1 89 ? 18.177 7.412 -9.328 1.00 91.12 89 ARG A O 1
ATOM 658 N N . THR A 1 90 ? 15.941 7.650 -9.281 1.00 85.44 90 THR A N 1
ATOM 659 C CA . THR A 1 90 ? 15.784 7.920 -10.714 1.00 85.44 90 THR A CA 1
ATOM 660 C C . THR A 1 90 ? 16.400 9.260 -11.108 1.00 85.44 90 THR A C 1
ATOM 662 O O . THR A 1 90 ? 17.171 9.312 -12.060 1.00 85.44 90 THR A O 1
ATOM 665 N N . ALA A 1 91 ? 16.124 10.333 -10.358 1.00 87.19 91 ALA A N 1
ATOM 666 C CA . ALA A 1 91 ? 16.631 11.671 -10.675 1.00 87.19 91 ALA A CA 1
ATOM 667 C C . ALA A 1 91 ? 18.166 11.774 -10.620 1.00 87.19 91 ALA A C 1
ATOM 669 O O . ALA A 1 91 ? 18.755 12.566 -11.352 1.00 87.19 91 ALA A O 1
ATOM 670 N N . PHE A 1 92 ? 18.812 10.975 -9.765 1.00 87.81 92 PHE A N 1
ATOM 671 C CA . PHE A 1 92 ? 20.263 10.995 -9.559 1.00 87.81 92 PHE A CA 1
ATOM 672 C C . PHE A 1 92 ? 21.001 9.772 -10.128 1.00 87.81 92 PHE A C 1
ATOM 674 O O . PHE A 1 92 ? 22.197 9.635 -9.880 1.00 87.81 92 PHE A O 1
ATOM 681 N N . ASN A 1 93 ? 20.322 8.900 -10.884 1.00 85.81 93 ASN A N 1
ATOM 682 C CA . ASN A 1 93 ? 20.897 7.684 -11.478 1.00 85.81 93 ASN A CA 1
ATOM 683 C C . ASN A 1 93 ? 21.631 6.790 -10.448 1.00 85.81 93 ASN A C 1
ATOM 685 O O . ASN A 1 93 ? 22.795 6.431 -10.617 1.00 85.81 93 ASN A O 1
ATOM 689 N N . LEU A 1 94 ? 20.965 6.499 -9.322 1.00 88.19 94 LEU A N 1
ATOM 690 C CA . LEU A 1 94 ? 21.535 5.778 -8.171 1.00 88.19 94 LEU A CA 1
ATOM 691 C C . LEU A 1 94 ? 21.221 4.270 -8.171 1.00 88.19 94 LEU A C 1
ATOM 693 O O . LEU A 1 94 ? 21.235 3.630 -7.110 1.00 88.19 94 LEU A O 1
ATOM 697 N N . GLN A 1 95 ? 20.884 3.701 -9.327 1.00 86.88 95 GLN A N 1
ATOM 698 C CA . GLN A 1 95 ? 20.623 2.272 -9.478 1.00 86.88 95 GLN A CA 1
ATOM 699 C C . GLN A 1 95 ? 21.894 1.458 -9.198 1.00 86.88 95 GLN A C 1
ATOM 701 O O . GLN A 1 95 ? 22.999 1.833 -9.585 1.00 86.88 95 GLN A O 1
ATOM 706 N N . ILE A 1 96 ? 21.733 0.334 -8.501 1.00 87.75 96 ILE A N 1
ATOM 707 C CA . ILE A 1 96 ? 22.832 -0.563 -8.120 1.00 87.75 96 ILE A CA 1
ATOM 708 C C . ILE A 1 96 ? 23.082 -1.592 -9.240 1.00 87.75 96 ILE A C 1
ATOM 710 O O . ILE A 1 96 ? 24.157 -2.186 -9.309 1.00 87.75 96 ILE A O 1
ATOM 714 N N . GLY A 1 97 ? 22.100 -1.800 -10.127 1.00 83.88 97 GLY A N 1
ATOM 715 C CA . GLY A 1 97 ? 22.158 -2.731 -11.260 1.00 83.88 97 GLY A CA 1
ATOM 716 C C . GLY A 1 97 ? 21.538 -4.102 -10.967 1.00 83.88 97 GLY A C 1
ATOM 717 O O . GLY A 1 97 ? 21.519 -4.976 -11.829 1.00 83.88 97 GLY A O 1
ATOM 718 N N . SER A 1 98 ? 21.021 -4.311 -9.753 1.00 89.44 98 SER A N 1
ATOM 719 C CA . SER A 1 98 ? 20.254 -5.506 -9.397 1.00 89.44 98 SER A CA 1
ATOM 720 C C . SER A 1 98 ? 18.769 -5.177 -9.418 1.00 89.44 98 SER A C 1
ATOM 722 O O . SER A 1 98 ? 18.270 -4.551 -8.484 1.00 89.44 98 SER A O 1
ATOM 724 N N . GLY A 1 99 ? 18.047 -5.655 -10.437 1.00 89.94 99 GLY A N 1
ATOM 725 C CA . GLY A 1 99 ? 16.627 -5.335 -10.626 1.00 89.94 99 GLY A CA 1
ATOM 726 C C . GLY A 1 99 ? 15.755 -5.598 -9.408 1.00 89.94 99 GLY A C 1
ATOM 727 O O . GLY A 1 99 ? 14.990 -4.733 -8.999 1.00 89.94 99 GLY A O 1
ATOM 728 N N . ARG A 1 100 ? 15.924 -6.744 -8.738 1.00 91.75 100 ARG A N 1
ATOM 729 C CA . ARG A 1 100 ? 15.161 -7.039 -7.514 1.00 91.75 100 ARG A CA 1
ATOM 730 C C . ARG A 1 100 ? 15.467 -6.067 -6.378 1.00 91.75 100 ARG A C 1
ATOM 732 O O . ARG A 1 100 ? 14.551 -5.652 -5.677 1.00 91.75 100 ARG A O 1
ATOM 739 N N . LEU A 1 101 ? 16.743 -5.741 -6.172 1.00 92.25 101 LEU A N 1
ATOM 740 C CA . LEU A 1 101 ? 17.163 -4.888 -5.062 1.00 92.25 101 LEU A CA 1
ATOM 741 C C . LEU A 1 101 ? 16.767 -3.433 -5.309 1.00 92.25 101 LEU A C 1
ATOM 743 O O . LEU A 1 101 ? 16.237 -2.791 -4.409 1.00 92.25 101 LEU A O 1
ATOM 747 N N . ASP A 1 102 ? 16.991 -2.939 -6.522 1.00 93.69 102 ASP A N 1
ATOM 748 C CA . ASP A 1 102 ? 16.627 -1.582 -6.907 1.00 93.69 102 ASP A CA 1
ATOM 749 C C . ASP A 1 102 ? 15.110 -1.391 -6.815 1.00 93.69 102 ASP A C 1
ATOM 751 O O . ASP A 1 102 ? 14.660 -0.468 -6.143 1.00 93.69 102 ASP A O 1
ATOM 755 N N . LEU A 1 103 ? 14.317 -2.319 -7.366 1.00 94.25 103 LEU A N 1
ATOM 756 C CA . LEU A 1 103 ? 12.857 -2.281 -7.251 1.00 94.25 103 LEU A CA 1
ATOM 757 C C . LEU A 1 103 ? 12.377 -2.380 -5.796 1.00 94.25 103 LEU A C 1
ATOM 759 O O . LEU A 1 103 ? 11.411 -1.710 -5.435 1.00 94.25 103 LEU A O 1
ATOM 763 N N . ALA A 1 104 ? 13.038 -3.187 -4.958 1.00 95.38 104 ALA A N 1
ATOM 764 C CA . ALA A 1 104 ? 12.711 -3.272 -3.539 1.00 95.38 104 ALA A CA 1
ATOM 765 C C . ALA A 1 104 ? 12.966 -1.936 -2.829 1.00 95.38 104 ALA A C 1
ATOM 767 O O . ALA A 1 104 ? 12.059 -1.400 -2.202 1.00 95.38 104 ALA A O 1
ATOM 768 N N . ILE A 1 105 ? 14.165 -1.362 -2.964 1.00 94.94 105 ILE A N 1
ATOM 769 C CA . ILE A 1 105 ? 14.518 -0.071 -2.351 1.00 94.94 105 ILE A CA 1
ATOM 770 C C . ILE A 1 105 ? 13.555 1.020 -2.820 1.00 94.94 105 ILE A C 1
ATOM 772 O O . ILE A 1 105 ? 13.031 1.784 -2.010 1.00 94.94 105 ILE A O 1
ATOM 776 N N . ASP A 1 106 ? 13.288 1.068 -4.119 1.00 94.38 106 ASP A N 1
ATOM 777 C CA . ASP A 1 106 ? 12.442 2.092 -4.710 1.00 94.38 106 ASP A CA 1
ATOM 778 C C . ASP A 1 106 ? 10.971 1.988 -4.276 1.00 94.38 106 ASP A C 1
ATOM 780 O O . ASP A 1 106 ? 10.258 2.985 -4.330 1.00 94.38 106 ASP A O 1
ATOM 784 N N . SER A 1 107 ? 10.519 0.809 -3.836 1.00 95.75 107 SER A N 1
ATOM 785 C CA . SER A 1 107 ? 9.146 0.573 -3.365 1.00 95.75 107 SER A CA 1
ATOM 786 C C . SER A 1 107 ? 8.861 1.107 -1.956 1.00 95.75 107 SER A C 1
ATOM 788 O O . SER A 1 107 ? 7.753 0.933 -1.442 1.00 95.75 107 SER A O 1
ATOM 790 N N . PHE A 1 108 ? 9.859 1.708 -1.297 1.00 97.62 108 PHE A N 1
ATOM 791 C CA . PHE A 1 108 ? 9.655 2.343 -0.003 1.00 97.62 108 PHE A CA 1
ATOM 792 C C . PHE A 1 108 ? 8.589 3.426 -0.129 1.00 97.62 108 PHE A C 1
ATOM 794 O O . PHE A 1 108 ? 8.782 4.419 -0.832 1.00 97.62 108 PHE A O 1
ATOM 801 N N . ALA A 1 109 ? 7.486 3.232 0.582 1.00 97.81 109 ALA A N 1
ATOM 802 C CA . ALA A 1 109 ? 6.294 4.040 0.465 1.00 97.81 109 ALA A CA 1
ATOM 803 C C . ALA A 1 109 ? 5.990 4.770 1.774 1.00 97.81 109 ALA A C 1
ATOM 805 O O . ALA A 1 109 ? 6.100 4.204 2.862 1.00 97.81 109 ALA A O 1
ATOM 806 N N . ILE A 1 110 ? 5.545 6.016 1.659 1.00 98.25 110 ILE A N 1
ATOM 807 C CA . ILE A 1 110 ? 4.986 6.799 2.761 1.00 98.25 110 ILE A CA 1
ATOM 808 C C . ILE A 1 110 ? 3.535 7.096 2.410 1.00 98.25 110 ILE A C 1
ATOM 810 O O . ILE A 1 110 ? 3.256 7.601 1.323 1.00 98.25 110 ILE A O 1
ATOM 814 N N . GLY A 1 111 ? 2.616 6.789 3.319 1.00 97.88 111 GLY A N 1
ATOM 815 C CA . GLY A 1 111 ? 1.192 7.028 3.133 1.00 97.88 111 GLY A CA 1
ATOM 816 C C . GLY A 1 111 ? 0.592 7.879 4.241 1.00 97.88 111 GLY A C 1
ATOM 817 O O . GLY A 1 111 ? 0.936 7.718 5.411 1.00 97.88 111 GLY A O 1
ATOM 818 N N . LEU A 1 112 ? -0.347 8.743 3.868 1.00 98.19 112 LEU A N 1
ATOM 819 C CA . LEU A 1 112 ? -1.167 9.530 4.783 1.00 98.19 112 LEU A CA 1
ATOM 820 C C . LEU A 1 112 ? -2.620 9.455 4.316 1.00 98.19 112 LEU A C 1
ATOM 822 O O . LEU A 1 112 ? -2.907 9.673 3.140 1.00 98.19 112 LEU A O 1
ATOM 826 N N . GLY A 1 113 ? -3.539 9.131 5.214 1.00 96.56 113 GLY A N 1
ATOM 827 C CA . GLY A 1 113 ? -4.938 8.941 4.859 1.00 96.56 113 GLY A CA 1
ATOM 828 C C . GLY A 1 113 ? -5.889 9.088 6.027 1.00 96.56 113 GLY A C 1
ATOM 829 O O . GLY A 1 113 ? -5.491 9.410 7.142 1.00 96.56 113 GLY A O 1
ATOM 830 N N . ALA A 1 114 ? -7.155 8.835 5.741 1.00 95.06 114 ALA A N 1
ATOM 831 C CA . ALA A 1 114 ? -8.190 8.676 6.743 1.00 95.06 114 ALA A CA 1
ATOM 832 C C . ALA A 1 114 ? -8.509 7.188 6.915 1.00 95.06 114 ALA A C 1
ATOM 834 O O . ALA A 1 114 ? -8.406 6.415 5.956 1.00 95.06 114 ALA A O 1
ATOM 835 N N . TYR A 1 115 ? -8.912 6.793 8.120 1.00 93.25 115 TYR A N 1
ATOM 836 C CA . TYR A 1 115 ? -9.428 5.455 8.389 1.00 93.25 115 TYR A CA 1
ATOM 837 C C . TYR A 1 115 ? -10.790 5.510 9.076 1.00 93.25 115 TYR A C 1
ATOM 839 O O . TYR A 1 115 ? -11.086 6.425 9.843 1.00 93.25 115 TYR A O 1
ATOM 847 N N . TRP A 1 116 ? -11.607 4.495 8.815 1.00 90.69 116 TRP A N 1
ATOM 848 C CA . TRP A 1 116 ? -12.925 4.306 9.403 1.00 90.69 116 TRP A CA 1
ATOM 849 C C . TRP A 1 116 ? -13.030 2.919 10.011 1.00 90.69 116 TRP A C 1
ATOM 851 O O . TRP A 1 116 ? -12.547 1.931 9.454 1.00 90.69 116 TRP A O 1
ATOM 861 N N . THR A 1 117 ? -13.732 2.856 11.133 1.00 87.12 117 THR A N 1
ATOM 862 C CA . THR A 1 117 ? -13.908 1.654 11.942 1.00 87.12 117 THR A CA 1
ATOM 863 C C . THR A 1 117 ? -15.324 1.124 11.765 1.00 87.12 117 THR A C 1
ATOM 865 O O . THR A 1 117 ? -16.236 1.582 12.430 1.00 87.12 117 THR A O 1
ATOM 868 N N . ILE A 1 118 ? -15.565 0.182 10.861 1.00 83.19 118 ILE A N 1
ATOM 869 C CA . ILE A 1 118 ? -16.907 -0.327 10.551 1.00 83.19 118 ILE A CA 1
ATOM 870 C C . ILE A 1 118 ? -17.379 -1.269 11.681 1.00 83.19 118 ILE A C 1
ATOM 872 O O . ILE A 1 118 ? -16.806 -2.356 11.851 1.00 83.19 118 ILE A O 1
ATOM 876 N N . PRO A 1 119 ? -18.425 -0.902 12.450 1.00 72.62 119 PRO A N 1
ATOM 877 C CA . PRO A 1 119 ? -18.962 -1.756 13.502 1.00 72.62 119 PRO A CA 1
ATOM 878 C C . PRO A 1 119 ? -19.595 -3.019 12.903 1.00 72.62 119 PRO A C 1
ATOM 880 O O . PRO A 1 119 ? -20.232 -2.966 11.853 1.00 72.62 119 PRO A O 1
ATOM 883 N N . ARG A 1 120 ? -19.469 -4.164 13.587 1.00 68.56 120 ARG A N 1
ATOM 884 C CA . ARG A 1 120 ? -20.147 -5.413 13.175 1.00 68.56 120 ARG A CA 1
ATOM 885 C C . ARG A 1 120 ? -21.641 -5.441 13.523 1.00 68.56 120 ARG A C 1
ATOM 887 O O . ARG A 1 120 ? -22.387 -6.211 12.931 1.00 68.56 120 ARG A O 1
ATOM 894 N N . LEU A 1 121 ? -22.072 -4.619 14.480 1.00 64.12 121 LEU A N 1
ATOM 895 C CA . LEU A 1 121 ? -23.461 -4.503 14.930 1.00 64.12 121 LEU A CA 1
ATOM 896 C C . LEU A 1 121 ? -24.008 -3.113 14.573 1.00 64.12 121 LEU A C 1
ATOM 898 O O . LEU A 1 121 ? -23.230 -2.160 14.548 1.00 64.12 121 LEU A O 1
ATOM 902 N N . PRO A 1 122 ? -25.322 -2.966 14.334 1.00 57.72 122 PRO A N 1
ATOM 903 C CA . PRO A 1 122 ? -25.936 -1.671 14.069 1.00 57.72 122 PRO A CA 1
ATOM 904 C C . PRO A 1 122 ? -25.898 -0.798 15.334 1.00 57.72 122 PRO A C 1
ATOM 906 O O . PRO A 1 122 ? -26.794 -0.840 16.172 1.00 57.72 122 PRO A O 1
ATOM 909 N N . THR A 1 123 ? -24.829 -0.021 15.488 1.00 62.44 123 THR A N 1
ATOM 910 C CA . THR A 1 123 ? -24.705 1.068 16.465 1.00 62.44 123 THR A CA 1
ATOM 911 C C . THR A 1 123 ? -24.788 2.423 15.758 1.00 62.44 123 THR A C 1
ATOM 913 O O . THR A 1 123 ? -24.590 2.507 14.548 1.00 62.44 123 THR A O 1
ATOM 916 N N . ASN A 1 124 ? -25.128 3.468 16.521 1.00 55.00 124 ASN A N 1
ATOM 917 C CA . ASN A 1 124 ? -25.379 4.846 16.069 1.00 55.00 124 ASN A CA 1
ATOM 918 C C . ASN A 1 124 ? -24.333 5.350 15.030 1.00 55.00 124 ASN A C 1
ATOM 920 O O . ASN A 1 124 ? -23.151 5.036 15.173 1.00 55.00 124 ASN A O 1
ATOM 924 N N . PRO A 1 125 ? -24.723 6.135 14.004 1.00 53.78 125 PRO A N 1
ATOM 925 C CA . PRO A 1 125 ? -24.071 6.156 12.689 1.00 53.78 125 PRO A CA 1
ATOM 926 C C . PRO A 1 125 ? -22.935 7.181 12.518 1.00 53.78 125 PRO A C 1
ATOM 928 O O . PRO A 1 125 ? -22.520 7.445 11.391 1.00 53.78 125 PRO A O 1
ATOM 931 N N . LEU A 1 126 ? -22.419 7.779 13.592 1.00 56.31 126 LEU A N 1
ATOM 932 C CA . LEU A 1 126 ? -21.351 8.780 13.484 1.00 56.31 126 LEU A CA 1
ATOM 933 C C . LEU A 1 126 ? -19.984 8.105 13.571 1.00 56.31 126 LEU A C 1
ATOM 935 O O . LEU A 1 126 ? -19.298 8.156 14.586 1.00 56.31 126 LEU A O 1
ATOM 939 N N . ASN A 1 127 ? -19.613 7.434 12.483 1.00 71.25 127 ASN A N 1
ATOM 940 C CA . ASN A 1 127 ? -18.264 6.921 12.302 1.00 71.25 127 ASN A CA 1
ATOM 941 C C . ASN A 1 127 ? -17.366 8.061 11.817 1.00 71.25 127 ASN A C 1
ATOM 943 O O . ASN A 1 127 ? -17.218 8.294 10.615 1.00 71.25 127 ASN A O 1
ATOM 947 N N . GLU A 1 128 ? -16.820 8.817 12.761 1.00 82.38 128 GLU A N 1
ATOM 948 C CA . GLU A 1 128 ? -15.867 9.876 12.453 1.00 82.38 128 GLU A CA 1
ATOM 949 C C . GLU A 1 128 ? -14.551 9.271 11.929 1.00 82.38 128 GLU A C 1
ATOM 951 O O . GLU A 1 128 ? -14.047 8.304 12.511 1.00 82.38 128 GLU A O 1
ATOM 956 N N . PRO A 1 129 ? -13.991 9.799 10.824 1.00 89.44 129 PRO A N 1
ATOM 957 C CA . PRO A 1 129 ? -12.705 9.342 10.321 1.00 89.44 129 PRO A CA 1
ATOM 958 C C . PRO A 1 129 ? -11.589 9.691 11.303 1.00 89.44 129 PRO A C 1
ATOM 960 O O . PRO A 1 129 ? -11.477 10.835 11.741 1.00 89.44 129 PRO A O 1
ATOM 963 N N . GLY A 1 130 ? -10.719 8.727 11.584 1.00 90.50 130 GLY A N 1
ATOM 964 C CA . GLY A 1 130 ? -9.417 9.007 12.176 1.00 90.50 130 GLY A CA 1
ATOM 965 C C . GLY A 1 130 ? -8.350 9.242 11.106 1.00 90.50 130 GLY A C 1
ATOM 966 O O . GLY A 1 130 ? -8.592 9.059 9.912 1.00 90.50 130 GLY A O 1
ATOM 967 N N . LEU A 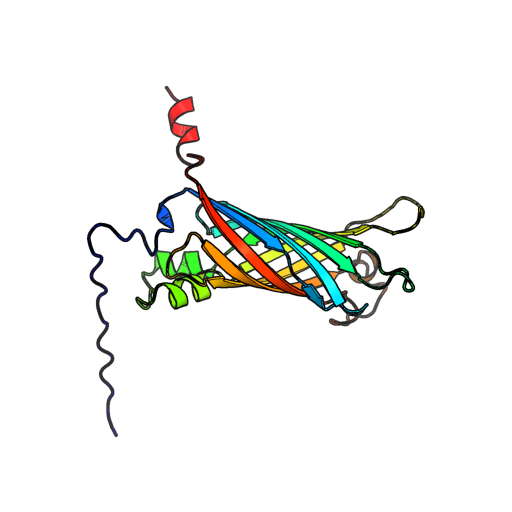1 131 ? -7.149 9.624 11.535 1.00 93.06 131 LEU A N 1
ATOM 968 C CA . LEU A 1 131 ? -5.986 9.823 10.668 1.00 93.06 131 LEU A CA 1
ATOM 969 C C . LEU A 1 131 ? -5.113 8.563 10.649 1.00 93.06 131 LEU A C 1
ATOM 971 O O . LEU A 1 131 ? -4.876 7.960 11.691 1.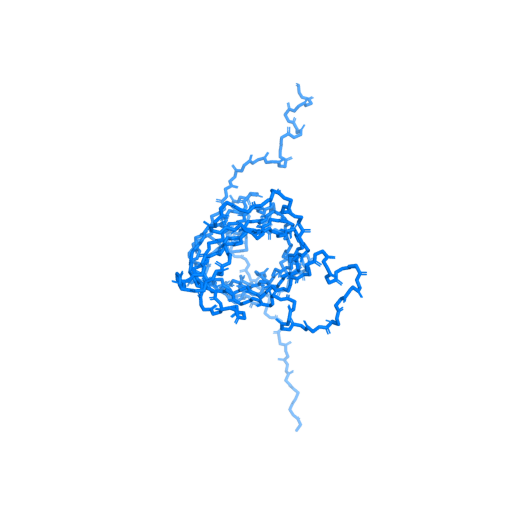00 93.06 131 LEU A O 1
ATOM 975 N N . GLU A 1 132 ? -4.590 8.189 9.485 1.00 95.12 132 GLU A N 1
ATOM 976 C CA . GLU A 1 132 ? -3.651 7.082 9.321 1.00 95.12 132 GLU A CA 1
ATOM 977 C C . GLU A 1 132 ? -2.348 7.571 8.688 1.00 95.12 132 GLU A C 1
ATOM 979 O O . GLU A 1 132 ? -2.344 8.114 7.584 1.00 95.12 132 GLU A O 1
ATOM 984 N N . PHE A 1 133 ? -1.234 7.330 9.373 1.00 96.62 133 PHE A N 1
ATOM 985 C CA . PHE A 1 133 ? 0.109 7.443 8.814 1.00 96.62 133 PHE A CA 1
ATOM 986 C C . PHE A 1 133 ? 0.655 6.043 8.556 1.00 96.62 133 PHE A C 1
ATOM 988 O O . PHE A 1 133 ? 0.480 5.151 9.384 1.00 96.62 133 PHE A O 1
ATOM 995 N N . SER A 1 134 ? 1.333 5.827 7.432 1.00 97.56 134 SER A N 1
ATOM 996 C CA . SER A 1 134 ? 1.873 4.513 7.098 1.00 97.56 134 SER A CA 1
ATOM 997 C C . SER A 1 134 ? 3.217 4.557 6.401 1.00 97.56 134 SER A C 1
ATOM 999 O O . SER A 1 134 ? 3.529 5.486 5.661 1.00 97.56 134 SER A O 1
ATOM 1001 N N . LEU A 1 135 ? 3.981 3.497 6.631 1.00 98.06 135 LEU A N 1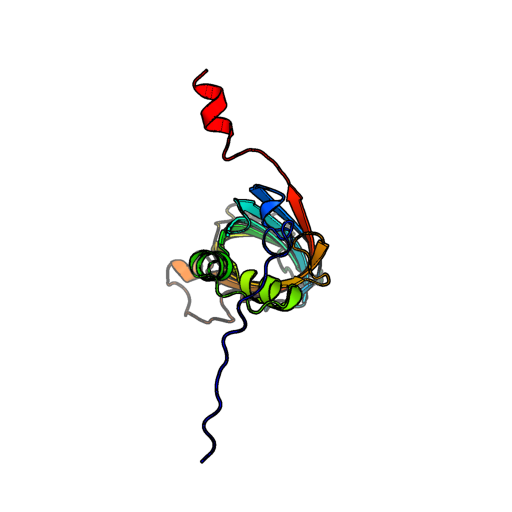
ATOM 1002 C CA . LEU A 1 135 ? 5.206 3.170 5.925 1.00 98.06 135 LEU A CA 1
ATOM 1003 C C . LEU A 1 135 ? 5.015 1.817 5.247 1.00 98.06 135 LEU A C 1
ATOM 1005 O O . LEU A 1 135 ? 4.486 0.883 5.852 1.00 98.06 135 LEU A O 1
ATOM 1009 N N . GLY A 1 136 ? 5.436 1.716 3.996 1.00 97.25 136 GLY A N 1
ATOM 1010 C CA . GLY A 1 136 ? 5.306 0.520 3.182 1.00 97.25 136 GLY A CA 1
ATOM 1011 C C . GLY A 1 136 ? 6.624 0.135 2.533 1.00 97.25 136 GLY A C 1
ATOM 1012 O O . GLY A 1 136 ? 7.493 0.973 2.303 1.00 97.25 136 GLY A O 1
ATOM 1013 N N . PHE A 1 137 ? 6.760 -1.148 2.238 1.00 96.12 137 PHE A N 1
ATOM 1014 C CA . PHE A 1 137 ? 7.874 -1.694 1.486 1.00 96.12 137 PHE A CA 1
ATOM 1015 C C . PHE A 1 137 ? 7.402 -2.909 0.687 1.00 96.12 137 PHE A C 1
ATOM 1017 O O . PHE A 1 137 ? 6.653 -3.738 1.203 1.00 96.12 137 PHE A O 1
ATOM 1024 N N . GLY A 1 138 ? 7.822 -3.024 -0.567 1.00 97.00 138 GLY A N 1
ATOM 1025 C CA . GLY A 1 138 ? 7.494 -4.123 -1.466 1.00 97.00 138 GLY A CA 1
ATOM 1026 C C . GLY A 1 138 ? 8.730 -4.932 -1.846 1.00 97.00 138 GLY A C 1
ATOM 1027 O O . GLY A 1 138 ? 9.728 -4.403 -2.317 1.00 97.00 138 GLY A O 1
ATOM 1028 N N . LEU A 1 139 ? 8.660 -6.248 -1.687 1.00 97.38 139 LEU A N 1
ATOM 1029 C CA . LEU A 1 139 ? 9.696 -7.177 -2.127 1.00 97.38 139 LEU A CA 1
ATOM 1030 C C . LEU A 1 139 ? 9.252 -7.849 -3.435 1.00 97.38 139 LEU A C 1
ATOM 1032 O O . LEU A 1 139 ? 8.433 -8.773 -3.391 1.00 97.38 139 LEU A O 1
ATOM 1036 N N . PRO A 1 140 ? 9.742 -7.399 -4.603 1.00 96.12 140 PRO A N 1
ATOM 1037 C CA . PRO A 1 140 ? 9.396 -8.009 -5.878 1.00 96.12 140 PRO A CA 1
ATOM 1038 C C . PRO A 1 140 ? 10.016 -9.404 -5.988 1.00 96.12 140 PRO A C 1
ATOM 1040 O O . PRO A 1 140 ? 11.193 -9.618 -5.689 1.00 96.12 140 PRO A O 1
ATOM 1043 N N . ILE A 1 141 ? 9.222 -10.371 -6.443 1.00 95.81 141 ILE A N 1
ATOM 1044 C CA . ILE A 1 141 ? 9.696 -11.748 -6.647 1.00 95.81 141 ILE A CA 1
ATOM 1045 C C . ILE A 1 141 ? 10.498 -11.850 -7.956 1.00 95.81 141 ILE A C 1
ATOM 1047 O O . ILE A 1 141 ? 11.478 -12.599 -8.061 1.00 95.81 141 ILE A O 1
ATOM 1051 N N . LEU A 1 142 ? 10.111 -11.072 -8.966 1.00 94.62 142 LEU A N 1
ATOM 1052 C CA . LEU A 1 142 ? 10.763 -11.007 -10.274 1.00 94.62 142 LEU A CA 1
ATOM 1053 C C . LEU A 1 142 ? 11.686 -9.785 -10.363 1.00 94.62 142 LEU A C 1
ATOM 1055 O O . LEU A 1 142 ? 11.523 -8.819 -9.628 1.00 94.62 142 LEU A O 1
ATOM 1059 N N . ALA A 1 143 ? 12.660 -9.819 -11.273 1.00 92.69 143 ALA A N 1
ATOM 1060 C CA . ALA A 1 143 ? 13.506 -8.661 -11.591 1.00 92.69 143 ALA A CA 1
ATOM 1061 C C . ALA A 1 143 ? 12.822 -7.712 -12.600 1.00 92.69 143 ALA A C 1
ATOM 1063 O O . ALA A 1 143 ? 13.478 -7.144 -13.463 1.00 92.69 143 ALA A O 1
ATOM 1064 N N . SER A 1 144 ? 11.496 -7.599 -12.517 1.00 92.62 144 SER A N 1
ATOM 1065 C CA . SER A 1 144 ? 10.654 -6.772 -13.379 1.00 92.62 144 SER A CA 1
ATOM 1066 C C . SER A 1 144 ? 9.665 -6.004 -12.510 1.00 92.62 144 SER A C 1
ATOM 1068 O O . SER A 1 144 ? 9.231 -6.499 -11.466 1.00 92.62 144 SER A O 1
ATOM 1070 N N . ALA A 1 145 ? 9.328 -4.78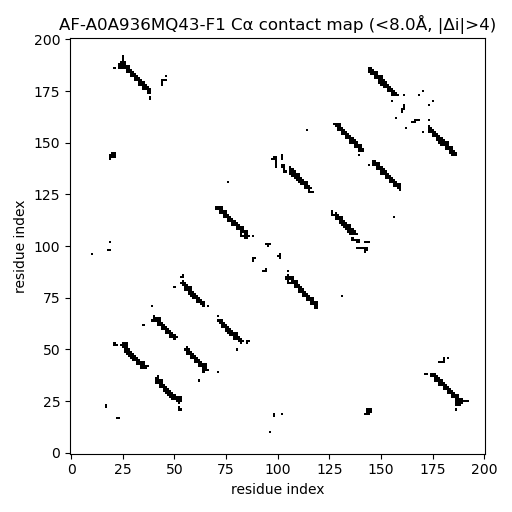8 -12.930 1.00 92.19 145 ALA A N 1
ATOM 1071 C CA . ALA A 1 145 ? 8.397 -3.917 -12.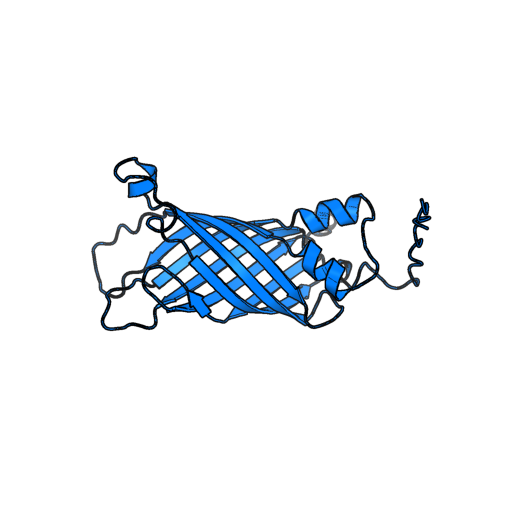234 1.00 92.19 145 ALA A CA 1
ATOM 1072 C C . ALA A 1 145 ? 6.970 -4.481 -12.209 1.00 92.19 145 ALA A C 1
ATOM 1074 O O . ALA A 1 145 ? 6.258 -4.269 -11.229 1.00 92.19 145 ALA A O 1
ATOM 1075 N N . THR A 1 146 ? 6.572 -5.227 -13.243 1.00 95.25 146 THR A N 1
ATOM 1076 C CA . THR A 1 146 ? 5.298 -5.955 -13.273 1.00 95.25 146 THR A CA 1
ATOM 1077 C C . THR A 1 146 ? 5.490 -7.362 -12.715 1.00 95.25 146 THR A C 1
ATOM 1079 O O . THR A 1 146 ? 6.420 -8.079 -13.088 1.00 95.25 146 THR A O 1
ATOM 1082 N N . GLY A 1 147 ? 4.584 -7.782 -11.835 1.00 96.88 147 GLY A N 1
ATOM 1083 C CA . GLY A 1 147 ? 4.573 -9.131 -11.286 1.00 96.88 147 GLY A CA 1
ATOM 1084 C C . GLY A 1 147 ? 4.202 -9.196 -9.807 1.00 96.88 147 GLY A C 1
ATOM 1085 O O . GLY A 1 147 ? 3.682 -8.234 -9.235 1.00 96.88 147 GLY A O 1
ATOM 1086 N N . PRO A 1 148 ? 4.447 -10.350 -9.167 1.00 98.06 148 PRO A N 1
ATOM 1087 C CA . PRO A 1 148 ? 4.084 -10.553 -7.779 1.00 98.06 148 PRO A CA 1
ATOM 1088 C C . PRO A 1 148 ? 5.089 -9.891 -6.826 1.00 98.06 148 PRO A C 1
ATOM 1090 O O . PRO A 1 148 ? 6.309 -9.960 -7.015 1.00 98.06 148 PRO A O 1
ATOM 1093 N N . VAL A 1 149 ? 4.555 -9.273 -5.775 1.00 97.94 149 VAL A N 1
ATOM 1094 C CA . VAL A 1 149 ? 5.286 -8.501 -4.766 1.00 97.94 149 VAL A CA 1
ATOM 1095 C C . VAL A 1 149 ? 4.802 -8.906 -3.377 1.00 97.94 149 VAL A C 1
ATOM 1097 O O . VAL A 1 149 ? 3.600 -8.951 -3.118 1.00 97.94 149 VAL A O 1
ATOM 1100 N N . LEU A 1 150 ? 5.734 -9.168 -2.464 1.00 98.44 150 LEU A N 1
ATOM 1101 C CA . LEU A 1 150 ? 5.433 -9.312 -1.043 1.00 98.44 150 LEU A CA 1
ATOM 1102 C C . LEU A 1 150 ? 5.477 -7.927 -0.385 1.00 98.44 150 LEU A C 1
ATOM 1104 O O . LEU A 1 150 ? 6.547 -7.350 -0.211 1.00 98.44 150 LEU A O 1
ATOM 1108 N N . GLY A 1 151 ? 4.314 -7.382 -0.051 1.00 97.94 151 GLY A N 1
ATOM 1109 C CA . GLY A 1 151 ? 4.171 -6.093 0.614 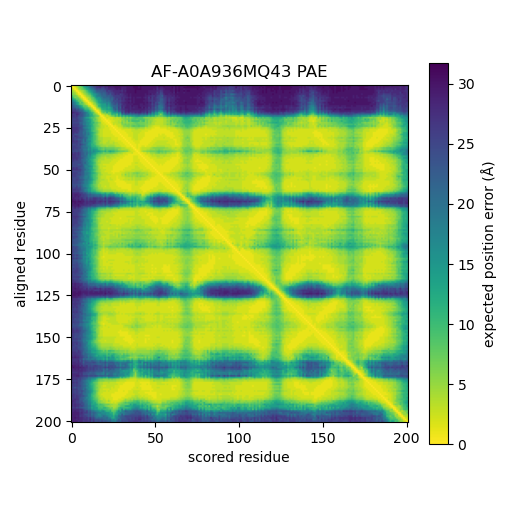1.00 97.94 151 GLY A CA 1
ATOM 1110 C C . GLY A 1 151 ? 4.228 -6.221 2.132 1.00 97.94 151 GLY A C 1
ATOM 1111 O O . GLY A 1 151 ? 3.544 -7.061 2.714 1.00 97.94 151 GLY A O 1
ATOM 1112 N N . VAL A 1 152 ? 4.993 -5.344 2.772 1.00 98.19 152 VAL A N 1
ATOM 1113 C CA . VAL A 1 152 ? 4.988 -5.102 4.216 1.00 98.19 152 VAL A CA 1
ATOM 1114 C C . VAL A 1 152 ? 4.537 -3.670 4.444 1.00 98.19 152 VAL A C 1
ATOM 1116 O O . VAL A 1 152 ? 5.056 -2.749 3.818 1.00 98.19 152 VAL A O 1
ATOM 1119 N N . ARG A 1 153 ? 3.580 -3.461 5.343 1.00 97.75 153 ARG A N 1
ATOM 1120 C CA . ARG A 1 153 ? 3.081 -2.125 5.663 1.00 97.75 153 ARG A CA 1
ATOM 1121 C C . ARG A 1 153 ? 2.841 -1.975 7.153 1.00 97.75 153 ARG A C 1
ATOM 1123 O O . ARG A 1 153 ? 2.063 -2.730 7.731 1.00 97.75 153 ARG A O 1
ATOM 1130 N N . ALA A 1 154 ? 3.468 -0.966 7.742 1.00 97.00 154 ALA A N 1
ATOM 1131 C CA . ALA A 1 154 ? 3.227 -0.517 9.103 1.00 97.00 154 ALA A CA 1
ATOM 1132 C C . ALA A 1 154 ? 2.351 0.742 9.078 1.00 97.00 154 ALA A C 1
ATOM 1134 O O . ALA A 1 154 ? 2.579 1.634 8.262 1.00 97.00 154 ALA A O 1
ATOM 1135 N N . ALA A 1 155 ? 1.366 0.830 9.964 1.00 95.62 155 ALA A N 1
ATOM 1136 C CA . ALA A 1 155 ? 0.488 1.985 10.081 1.00 95.62 155 ALA A CA 1
ATOM 1137 C C . ALA A 1 155 ? 0.265 2.383 11.542 1.00 95.62 155 ALA A C 1
ATOM 1139 O O . ALA A 1 155 ? 0.223 1.532 12.429 1.00 95.62 155 ALA A O 1
ATOM 1140 N N . LEU A 1 156 ? 0.118 3.686 11.762 1.00 93.75 156 LEU A N 1
ATOM 1141 C CA . LEU A 1 156 ? -0.242 4.321 13.025 1.00 93.75 156 LEU A CA 1
ATOM 1142 C C . LEU A 1 156 ? -1.548 5.088 12.818 1.00 93.75 156 LEU A C 1
ATOM 1144 O O . LEU A 1 156 ? -1.697 5.777 11.804 1.00 93.75 156 LEU A O 1
ATOM 1148 N N . ARG A 1 157 ? -2.489 4.964 13.758 1.00 90.50 157 ARG A N 1
ATOM 1149 C CA . ARG A 1 157 ? -3.865 5.438 13.597 1.00 90.50 157 ARG A CA 1
ATOM 1150 C C . ARG A 1 157 ? -4.294 6.327 14.758 1.00 90.50 157 ARG A C 1
ATOM 1152 O O . ARG A 1 157 ? -4.511 5.874 15.873 1.00 90.50 157 ARG A O 1
ATOM 1159 N N . ALA A 1 158 ? -4.489 7.608 14.488 1.00 88.12 158 ALA A N 1
ATOM 1160 C CA . ALA A 1 158 ? -5.015 8.526 15.486 1.00 88.12 158 ALA A CA 1
ATOM 1161 C C . ALA A 1 158 ? -6.543 8.586 15.386 1.00 88.12 158 ALA A C 1
ATOM 1163 O O . ALA A 1 158 ? -7.089 9.048 14.381 1.00 88.12 158 ALA A O 1
ATOM 1164 N N . SER A 1 159 ? -7.233 8.125 16.430 1.00 83.69 159 SER A N 1
ATOM 1165 C CA . SER A 1 159 ? -8.683 8.285 16.548 1.00 83.69 159 SER A CA 1
ATOM 1166 C C . SER A 1 159 ? -9.050 9.765 16.755 1.00 83.69 159 SER A C 1
ATOM 1168 O O . SER A 1 159 ? -8.229 10.537 17.265 1.00 83.69 159 SER A O 1
ATOM 1170 N N . PRO A 1 160 ? -10.288 10.183 16.441 1.00 82.38 160 PRO A N 1
ATOM 1171 C CA . PRO A 1 160 ? -10.761 11.537 16.749 1.00 82.38 160 PRO A CA 1
ATOM 1172 C C . PRO A 1 160 ? -10.586 11.926 18.230 1.00 82.38 160 PRO A C 1
ATOM 1174 O O . PRO A 1 160 ? -10.226 13.061 18.546 1.00 82.38 160 PRO A O 1
ATOM 1177 N N . ALA A 1 161 ? -10.762 10.970 19.152 1.00 77.81 161 ALA A N 1
ATOM 1178 C CA . ALA A 1 161 ? -10.545 11.168 20.587 1.00 77.81 161 ALA A CA 1
ATOM 1179 C C . ALA A 1 161 ? -9.063 11.407 20.938 1.00 77.81 161 ALA A C 1
ATOM 1181 O O . ALA A 1 161 ? -8.748 12.286 21.740 1.00 77.81 161 ALA A O 1
ATOM 1182 N N . ALA A 1 162 ? -8.144 10.688 20.289 1.00 78.19 162 ALA A N 1
ATOM 1183 C CA . ALA A 1 162 ? -6.711 10.911 20.454 1.00 78.19 162 ALA A CA 1
ATOM 1184 C C . ALA A 1 162 ? -6.278 12.272 19.880 1.00 78.19 162 ALA A C 1
ATOM 1186 O O . ALA A 1 162 ? -5.449 12.963 20.471 1.00 78.19 162 ALA A O 1
ATOM 1187 N N . MET A 1 163 ? -6.868 12.693 18.756 1.00 79.12 163 MET A N 1
ATOM 1188 C CA . MET A 1 163 ? -6.574 13.983 18.120 1.00 79.12 163 MET A CA 1
ATOM 1189 C C . MET A 1 163 ? -7.104 15.186 18.911 1.00 79.12 163 MET A C 1
ATOM 1191 O O . MET A 1 163 ? -6.510 16.261 18.846 1.00 79.12 163 MET A O 1
ATOM 1195 N N . SER A 1 164 ? -8.190 15.022 19.673 1.00 80.94 164 SER A N 1
ATOM 1196 C CA . SER A 1 164 ? -8.745 16.081 20.529 1.00 80.94 164 SER A CA 1
ATOM 1197 C C . SER A 1 164 ? -7.992 16.266 21.855 1.00 80.94 164 SER A C 1
ATOM 1199 O O . SER A 1 164 ? -8.297 17.192 22.607 1.00 80.94 164 SER A O 1
ATOM 1201 N N . GLY A 1 165 ? -6.993 15.420 22.144 1.00 71.19 165 GLY A N 1
ATOM 1202 C CA . GLY A 1 165 ? -6.201 15.473 23.376 1.00 71.19 165 GLY A CA 1
ATOM 1203 C C . GLY A 1 165 ? -6.906 14.886 24.603 1.00 71.19 165 GLY A C 1
ATOM 1204 O O . GLY A 1 165 ? -6.436 15.078 25.723 1.00 71.19 165 GLY A O 1
ATOM 1205 N N . ALA A 1 166 ? -8.022 14.175 24.406 1.00 66.44 166 ALA A N 1
ATOM 1206 C CA . ALA A 1 166 ? -8.764 13.521 25.482 1.00 66.44 166 ALA A CA 1
ATOM 1207 C C . ALA A 1 166 ? -8.043 12.278 26.043 1.00 66.44 166 ALA A C 1
ATOM 1209 O O . ALA A 1 166 ? -8.290 11.885 27.184 1.00 66.44 166 ALA A O 1
ATOM 1210 N N . GLU A 1 167 ? -7.128 11.681 25.272 1.00 67.62 167 GLU A N 1
ATOM 1211 C CA . GLU A 1 167 ? -6.366 10.481 25.639 1.00 67.62 167 GLU A CA 1
ATOM 1212 C C . GLU A 1 167 ? -4.848 10.740 25.638 1.00 67.62 167 GLU A C 1
ATOM 1214 O O . GLU A 1 167 ? -4.336 11.584 24.899 1.00 67.62 167 GLU A O 1
ATOM 1219 N N . ARG A 1 168 ? -4.100 10.013 26.486 1.00 60.78 168 ARG A N 1
ATOM 1220 C CA . ARG A 1 168 ? -2.627 10.066 26.499 1.00 60.78 168 ARG A CA 1
ATOM 1221 C C . ARG A 1 168 ? -2.068 9.414 25.227 1.00 60.78 168 ARG A C 1
ATOM 1223 O O . ARG A 1 168 ? -2.588 8.416 24.750 1.00 60.78 168 ARG A O 1
ATOM 1230 N N . PHE A 1 169 ? -0.989 9.977 24.684 1.00 57.06 169 PHE A N 1
ATOM 1231 C CA . PHE A 1 169 ? -0.395 9.531 23.421 1.00 57.06 169 PHE A CA 1
ATOM 1232 C C . PHE A 1 169 ? 0.470 8.271 23.619 1.00 57.06 169 PHE A C 1
ATOM 1234 O O . PHE A 1 169 ? 1.643 8.372 23.981 1.00 57.06 169 PHE A O 1
ATOM 1241 N N . GLY A 1 170 ? -0.099 7.086 23.387 1.00 62.56 170 GLY A N 1
ATOM 1242 C CA . GLY A 1 170 ? 0.624 5.811 23.322 1.00 62.56 170 GLY A CA 1
ATOM 1243 C C . GLY A 1 170 ? 0.619 5.227 21.906 1.00 62.56 170 GLY A C 1
ATOM 1244 O O . GLY A 1 170 ? -0.443 5.013 21.337 1.00 62.56 170 GLY A O 1
ATOM 1245 N N . LEU A 1 171 ? 1.790 4.918 21.329 1.00 63.25 171 LEU A N 1
ATOM 1246 C CA . LEU A 1 171 ? 1.911 4.379 19.956 1.00 63.25 171 LEU A CA 1
ATOM 1247 C C . LEU A 1 171 ? 1.106 3.088 19.730 1.00 63.25 171 LEU A C 1
ATOM 1249 O O . LEU A 1 171 ? 0.519 2.908 18.669 1.00 63.25 171 LEU A O 1
ATOM 1253 N N . VAL A 1 172 ? 1.090 2.190 20.719 1.00 64.06 172 VAL A N 1
ATOM 1254 C CA . VAL A 1 172 ? 0.346 0.919 20.651 1.00 64.06 172 VAL A CA 1
ATOM 1255 C C . VAL A 1 172 ? -1.148 1.141 20.889 1.00 64.06 172 VAL A C 1
ATOM 1257 O O . VAL A 1 172 ? -1.961 0.502 20.235 1.00 64.06 172 VAL A O 1
ATOM 1260 N N . GLU A 1 173 ? -1.496 2.073 21.779 1.00 67.62 173 GLU A N 1
ATOM 1261 C CA . GLU A 1 173 ? -2.880 2.453 22.106 1.00 67.62 173 GLU A CA 1
ATOM 1262 C C . GLU A 1 173 ? -3.561 3.186 20.933 1.00 67.62 173 GLU A C 1
ATOM 1264 O O . GLU A 1 173 ? -4.774 3.114 20.769 1.00 67.62 173 GLU A O 1
ATOM 1269 N N . GLN A 1 174 ? -2.776 3.820 20.056 1.00 65.69 174 GLN A N 1
ATOM 1270 C CA . GLN A 1 174 ? -3.213 4.473 18.817 1.00 65.69 174 GLN A CA 1
ATOM 1271 C C . GLN A 1 174 ? -3.296 3.513 17.617 1.00 65.69 174 GLN A C 1
ATOM 1273 O O . GLN A 1 174 ? -2.878 3.834 16.504 1.00 65.69 174 GLN A O 1
ATOM 1278 N N . GLY A 1 175 ? -3.797 2.295 17.832 1.00 77.31 175 GLY A N 1
ATOM 1279 C CA . GLY A 1 175 ? -4.161 1.385 16.741 1.00 77.31 175 GLY A CA 1
ATOM 1280 C C . GLY A 1 175 ? -3.017 1.052 15.778 1.00 77.31 175 GLY A C 1
ATOM 1281 O O . GLY A 1 175 ? -3.227 1.031 14.561 1.00 77.31 175 GLY A O 1
ATOM 1282 N N . ALA A 1 176 ? -1.807 0.822 16.304 1.00 89.75 176 ALA A N 1
ATOM 1283 C CA . ALA A 1 176 ? -0.676 0.385 15.494 1.00 89.75 176 ALA A CA 1
ATOM 1284 C C . ALA A 1 176 ? -0.994 -0.935 14.774 1.00 89.75 176 ALA A C 1
ATOM 1286 O O . ALA A 1 176 ? -1.533 -1.879 15.355 1.00 89.75 176 ALA A O 1
ATOM 1287 N N . GLN A 1 177 ? -0.625 -1.004 13.499 1.00 92.19 177 GLN A N 1
ATOM 1288 C CA . GLN A 1 177 ? -0.911 -2.135 12.630 1.00 92.19 177 GLN A CA 1
ATOM 1289 C C . GLN A 1 177 ? 0.317 -2.504 11.807 1.00 92.19 177 GLN A C 1
ATOM 1291 O O . GLN A 1 177 ? 0.976 -1.637 11.237 1.00 92.19 177 GLN A O 1
ATOM 1296 N N . LEU A 1 178 ? 0.572 -3.803 11.672 1.00 95.94 178 LEU A N 1
ATOM 1297 C CA . LEU A 1 178 ? 1.546 -4.350 10.734 1.00 95.94 178 LEU A CA 1
ATOM 1298 C C . LEU A 1 178 ? 0.849 -5.333 9.799 1.00 95.94 178 LEU A C 1
ATOM 1300 O O . LEU A 1 178 ? 0.186 -6.251 10.262 1.00 95.94 178 LEU A O 1
ATOM 1304 N N . SER A 1 179 ? 0.994 -5.155 8.494 1.00 97.25 179 SER A N 1
ATOM 1305 C CA . SER A 1 179 ? 0.341 -5.969 7.469 1.00 97.25 179 SER A CA 1
ATOM 1306 C C . SER A 1 179 ? 1.357 -6.563 6.504 1.00 97.25 179 SER A C 1
ATOM 1308 O O . SER A 1 179 ? 2.344 -5.922 6.145 1.00 97.25 179 SER A O 1
ATOM 1310 N N . PHE A 1 180 ? 1.092 -7.801 6.102 1.00 98.19 180 PHE A N 1
ATOM 1311 C CA . PHE A 1 180 ? 1.860 -8.575 5.140 1.00 98.19 180 PHE A CA 1
ATOM 1312 C C . PHE A 1 180 ? 0.905 -9.022 4.040 1.00 98.19 180 PHE A C 1
ATOM 1314 O O . PHE A 1 180 ? -0.096 -9.682 4.320 1.00 98.19 180 PHE A O 1
ATOM 1321 N N . THR A 1 181 ? 1.193 -8.659 2.796 1.00 98.31 181 THR A N 1
ATOM 1322 C CA . THR A 1 181 ? 0.318 -8.932 1.651 1.00 98.31 181 THR A CA 1
ATOM 1323 C C . THR A 1 181 ? 1.102 -9.558 0.514 1.00 98.31 181 THR A C 1
ATOM 1325 O O . THR A 1 181 ? 2.242 -9.184 0.257 1.00 98.31 181 THR A O 1
ATOM 1328 N N . LEU A 1 182 ? 0.484 -10.498 -0.192 1.00 98.56 182 LEU A N 1
ATOM 1329 C CA . LEU A 1 182 ? 0.940 -10.899 -1.514 1.00 98.56 182 LEU A CA 1
ATOM 1330 C C . LEU A 1 182 ? 0.109 -10.117 -2.528 1.00 98.56 182 LEU A C 1
ATOM 1332 O O . LEU A 1 182 ? -1.116 -10.257 -2.574 1.00 98.56 182 LEU A O 1
ATOM 1336 N N . ALA A 1 183 ? 0.773 -9.264 -3.295 1.00 98.06 183 ALA A N 1
ATOM 1337 C CA . ALA A 1 183 ? 0.146 -8.381 -4.261 1.00 98.06 183 ALA A CA 1
ATOM 1338 C C . ALA A 1 183 ? 0.608 -8.695 -5.680 1.00 98.06 183 ALA A C 1
ATOM 1340 O O . ALA A 1 183 ? 1.741 -9.120 -5.901 1.00 98.06 183 ALA A O 1
ATOM 1341 N N . TRP A 1 184 ? -0.264 -8.437 -6.645 1.00 98.38 184 TRP A N 1
ATOM 1342 C CA . TRP A 1 184 ? 0.116 -8.279 -8.039 1.00 98.38 184 TRP A CA 1
ATOM 1343 C C . TRP A 1 184 ? 0.322 -6.796 -8.334 1.00 98.38 184 TRP A C 1
ATOM 1345 O O . TRP A 1 184 ? -0.541 -5.981 -7.999 1.00 98.38 184 TRP A O 1
ATOM 1355 N N . ARG A 1 185 ? 1.450 -6.457 -8.960 1.00 97.56 185 ARG A N 1
ATOM 1356 C CA . ARG A 1 185 ? 1.766 -5.128 -9.486 1.00 97.56 185 ARG A CA 1
ATOM 1357 C C . ARG A 1 185 ? 1.695 -5.161 -11.007 1.00 97.56 185 ARG A C 1
ATOM 1359 O O . ARG A 1 185 ? 2.314 -6.023 -11.624 1.00 97.56 185 ARG A O 1
ATOM 1366 N N . GLN A 1 186 ? 0.965 -4.222 -11.594 1.00 96.75 186 GLN A N 1
ATOM 1367 C CA . GLN A 1 186 ? 0.768 -4.097 -13.032 1.00 96.75 186 GLN A CA 1
ATOM 1368 C C . GLN A 1 186 ? 1.021 -2.659 -13.471 1.00 96.75 186 GLN A C 1
ATOM 1370 O O . GLN A 1 186 ? 0.393 -1.738 -12.955 1.00 96.75 186 GLN A O 1
ATOM 1375 N N . LEU A 1 187 ? 1.876 -2.484 -14.475 1.00 94.12 187 LEU A N 1
ATOM 1376 C CA . LEU A 1 187 ? 2.002 -1.216 -15.186 1.00 94.12 187 LEU A CA 1
ATOM 1377 C C . LEU A 1 187 ? 1.049 -1.196 -16.378 1.00 94.12 187 LEU A C 1
ATOM 1379 O O . LEU A 1 187 ? 0.960 -2.168 -17.132 1.00 94.12 187 LEU A O 1
ATOM 1383 N N . ALA A 1 188 ? 0.301 -0.108 -16.511 1.00 92.56 188 ALA A N 1
ATOM 1384 C CA . ALA A 1 188 ? -0.652 0.115 -17.585 1.00 92.56 188 ALA A CA 1
ATOM 1385 C C . ALA A 1 188 ? -0.365 1.458 -18.265 1.00 92.56 188 ALA A C 1
ATOM 1387 O O . ALA A 1 188 ? -0.117 2.462 -17.598 1.00 92.56 188 ALA A O 1
ATOM 1388 N N . ALA A 1 189 ? -0.429 1.470 -19.596 1.00 90.19 189 ALA A N 1
ATOM 1389 C CA . ALA A 1 189 ? -0.385 2.686 -20.397 1.00 90.19 189 ALA A CA 1
ATOM 1390 C C . ALA A 1 189 ? -1.789 3.306 -20.446 1.00 90.19 189 ALA A C 1
ATOM 1392 O O . ALA A 1 189 ? -2.635 2.925 -21.257 1.00 90.19 189 ALA A O 1
ATOM 1393 N N . ALA A 1 190 ? -2.055 4.232 -19.532 1.00 85.69 190 ALA A N 1
ATOM 1394 C CA . ALA A 1 190 ? -3.305 4.975 -19.443 1.00 85.69 190 ALA A CA 1
ATOM 1395 C C . ALA A 1 190 ? -3.259 6.308 -20.218 1.00 85.69 190 ALA A C 1
ATOM 1397 O O . ALA A 1 190 ? -4.312 6.908 -20.440 1.00 85.69 190 ALA A O 1
ATOM 1398 N N . HIS A 1 191 ? -2.074 6.753 -20.661 1.00 82.56 191 HIS A N 1
ATOM 1399 C CA . HIS A 1 191 ? -1.859 8.014 -21.389 1.00 82.56 191 HIS A CA 1
ATOM 1400 C C . HIS A 1 191 ? -2.412 9.243 -20.645 1.00 82.56 191 HIS A C 1
ATOM 1402 O O . HIS A 1 191 ? -2.892 10.205 -21.251 1.00 82.56 191 HIS A O 1
ATOM 1408 N N . LEU A 1 192 ? -2.350 9.220 -19.314 1.00 77.00 192 LEU A N 1
ATOM 1409 C CA . LEU A 1 192 ? -2.804 10.298 -18.437 1.00 77.00 192 LEU A CA 1
ATOM 1410 C C . LEU A 1 192 ? -1.991 11.576 -18.656 1.00 77.00 192 LEU A C 1
ATOM 1412 O O . LEU A 1 192 ? -2.520 12.677 -18.513 1.00 77.00 192 LEU A O 1
ATOM 1416 N N . ILE A 1 193 ? -0.722 11.430 -19.038 1.00 70.75 193 ILE A N 1
ATOM 1417 C CA . ILE A 1 193 ? 0.180 12.551 -19.323 1.00 70.75 193 ILE A CA 1
ATOM 1418 C C . ILE A 1 193 ? -0.122 13.163 -20.705 1.00 70.75 193 ILE A C 1
ATOM 1420 O O . ILE A 1 193 ? -0.119 14.386 -20.843 1.00 70.75 193 ILE A O 1
ATOM 1424 N N . ASP A 1 194 ? -0.499 12.344 -21.693 1.00 68.00 194 ASP A N 1
ATOM 1425 C CA . ASP A 1 194 ? -0.779 12.782 -23.073 1.00 68.00 194 ASP A CA 1
ATOM 1426 C C . ASP A 1 194 ? -2.198 13.352 -23.264 1.00 68.00 194 ASP A C 1
ATOM 1428 O O . ASP A 1 194 ? -2.519 13.932 -24.306 1.00 68.00 194 ASP A O 1
ATOM 1432 N N . ALA A 1 195 ? -3.089 13.188 -22.279 1.00 61.59 195 ALA A N 1
ATOM 1433 C CA . ALA A 1 195 ? -4.489 13.610 -22.378 1.00 61.59 195 ALA A CA 1
ATOM 1434 C C . ALA A 1 195 ? -4.643 15.119 -22.653 1.00 61.59 195 ALA A C 1
ATOM 1436 O O . ALA A 1 195 ? -5.604 15.540 -23.304 1.00 61.59 195 ALA A O 1
ATOM 1437 N N . ARG A 1 196 ? -3.681 15.935 -22.205 1.00 53.75 196 ARG A N 1
ATOM 1438 C CA . ARG A 1 196 ? -3.685 17.388 -22.417 1.00 53.75 196 ARG A CA 1
ATOM 1439 C C . ARG A 1 196 ? -3.425 17.774 -23.875 1.00 53.75 196 ARG A C 1
ATOM 1441 O O . ARG A 1 196 ? -4.032 18.730 -24.353 1.00 53.75 196 ARG A O 1
ATOM 1448 N N . ASP A 1 197 ? -2.601 17.019 -24.595 1.00 58.22 197 ASP A N 1
ATOM 1449 C CA . ASP A 1 197 ? -2.198 17.361 -25.966 1.00 58.22 197 ASP A CA 1
ATOM 1450 C C . ASP A 1 197 ? -3.306 17.084 -26.991 1.00 58.22 197 ASP A C 1
ATOM 1452 O O . ASP A 1 197 ? -3.363 17.719 -28.045 1.00 58.22 197 ASP A O 1
ATOM 1456 N N . ARG A 1 198 ? -4.247 16.185 -26.671 1.00 54.97 198 ARG A N 1
ATOM 1457 C CA . ARG A 1 198 ? -5.423 15.923 -27.520 1.00 54.97 198 ARG A CA 1
ATOM 1458 C C . ARG A 1 198 ? -6.520 16.977 -27.391 1.00 54.97 198 ARG A C 1
ATOM 1460 O O . ARG A 1 198 ? -7.297 17.127 -28.323 1.00 54.97 198 ARG A O 1
ATOM 1467 N N . ALA A 1 199 ? -6.590 17.703 -26.275 1.00 56.56 199 ALA A N 1
ATOM 1468 C CA . ALA A 1 199 ? -7.629 18.711 -26.039 1.00 56.56 199 ALA A CA 1
ATOM 1469 C C . ALA A 1 199 ? -7.357 20.060 -26.737 1.00 56.56 199 ALA A C 1
ATOM 1471 O O . ALA A 1 199 ? -8.223 20.929 -26.738 1.00 56.56 199 ALA A O 1
ATOM 1472 N N . VAL A 1 200 ? -6.159 20.248 -27.306 1.00 54.09 200 VAL A N 1
ATOM 1473 C CA . VAL A 1 200 ? -5.711 21.502 -27.947 1.00 54.09 200 VAL A CA 1
ATOM 1474 C C . VAL A 1 200 ? -5.690 21.396 -29.487 1.00 54.09 200 VAL A C 1
ATOM 1476 O O . VAL A 1 200 ? -5.258 22.327 -30.162 1.00 54.09 200 VAL A O 1
ATOM 1479 N N . ARG A 1 201 ? -6.170 20.286 -30.066 1.00 44.81 201 ARG A N 1
ATOM 1480 C CA . ARG A 1 201 ? -6.343 20.126 -31.522 1.00 44.81 201 ARG A CA 1
ATOM 1481 C C . ARG A 1 201 ? -7.772 20.379 -31.975 1.00 44.81 201 ARG A C 1
ATOM 1483 O O . ARG A 1 201 ? -8.697 19.933 -31.264 1.00 44.81 201 ARG A O 1
#

Solvent-accessible surface area (backbone atoms only — not comparable to full-atom values): 10631 Å² total; per-residue (Å²): 138,83,85,80,81,81,74,82,79,78,80,77,75,60,102,78,64,54,71,39,52,52,65,70,17,48,34,30,38,36,44,28,40,43,37,27,45,38,84,94,40,58,21,41,29,37,42,36,35,45,18,49,60,64,33,39,35,39,37,41,40,38,38,40,51,72,54,82,89,48,92,60,47,30,35,44,32,41,34,42,34,33,15,61,46,32,55,54,33,62,78,66,70,62,72,83,83,47,46,38,58,45,53,23,56,27,38,32,28,47,32,48,30,40,29,38,68,47,66,92,59,100,62,86,86,80,73,68,64,18,44,31,43,34,42,34,36,32,44,43,77,45,63,40,60,52,45,50,25,44,32,40,36,42,35,40,31,44,43,60,56,50,72,71,62,80,47,83,95,41,72,67,81,27,57,30,34,42,34,43,26,55,23,46,32,43,64,37,73,71,53,75,81,57,54,64,67,65,74,77,109

Mean predicted aligned error: 9.52 Å

Radius of gyration: 20.28 Å; Cα contacts (8 Å, |Δi|>4): 464; chains: 1; bounding box: 72×35×58 Å

pLDDT: mean 82.77, std 17.66, range [36.88, 98.56]